Protein AF-A0A061NKJ2-F1 (afdb_monomer_lite)

Radius of gyration: 21.94 Å; chains: 1; bounding box: 50×49×62 Å

pLDDT: mean 87.98, std 14.61, range [38.84, 97.75]

Sequence (193 aa):
MTSTRGDFPVFEAEGYDYYLEPWVEEQTLTSPPSKELRLLSVLAANHKISENEQTIEEGALEEYEQEVDFIWNQQRLHMEQLADQLEQSRFISPFTMTYLHAGPFLERMFQSGKSGFQNWARHVKEKETYRFVFCHGKPSIAHGLIAADGNAWWTNWEASGPNHPAYDLAYFYQDIARNQPFHALDYQAIVYV

Secondary structure (DSSP, 8-state):
-----SS-SEEEETTEEEE-PPP-PPPPP-SSSPHHHHHHHHHHHHHHHT-EEEE--HHHHHHHHHHHHHHHHHHHHHHHHHHHHHHT-SS--HHHHHHHHHHHHHHHHHHHHHHHHHHHHHHHHHHTEEEEEEE-SS--GGGEEE-TTS-EEE--GGG-EEE-THHHHHHHHHHHHHHS------GGGGTT-

Structure (mmCIF, N/CA/C/O backbone):
data_AF-A0A061NKJ2-F1
#
_entry.id   AF-A0A061NKJ2-F1
#
loop_
_atom_site.group_PDB
_atom_site.id
_atom_site.type_symbol
_atom_site.label_atom_id
_atom_site.label_alt_id
_atom_site.label_comp_id
_atom_site.label_asym_id
_atom_site.label_entity_id
_atom_site.label_seq_id
_atom_site.pdbx_PDB_ins_code
_atom_site.Cartn_x
_atom_site.Cartn_y
_atom_site.Cartn_z
_atom_site.occupancy
_atom_site.B_iso_or_equiv
_atom_site.auth_seq_id
_atom_site.auth_comp_id
_atom_site.auth_asym_id
_atom_site.auth_atom_id
_atom_site.pdbx_PDB_model_num
ATOM 1 N N . MET A 1 1 ? -16.066 -13.648 -32.977 1.00 40.44 1 MET A N 1
ATOM 2 C CA . MET A 1 1 ? -14.636 -13.330 -32.792 1.00 40.44 1 MET A CA 1
ATOM 3 C C . MET A 1 1 ? -14.371 -11.956 -33.379 1.00 40.44 1 MET A C 1
ATOM 5 O O . MET A 1 1 ? -14.119 -11.831 -34.570 1.00 40.44 1 MET A O 1
ATOM 9 N N . THR A 1 2 ? -14.522 -10.917 -32.570 1.00 46.38 2 THR A N 1
ATOM 10 C CA . THR A 1 2 ? -14.112 -9.551 -32.906 1.00 46.38 2 THR A CA 1
ATOM 11 C C . THR A 1 2 ? -12.629 -9.440 -32.579 1.00 46.38 2 THR A C 1
ATOM 13 O O . THR A 1 2 ? -12.254 -9.341 -31.419 1.00 46.38 2 THR A O 1
ATOM 16 N N . SER A 1 3 ? -11.772 -9.546 -33.595 1.00 51.22 3 SER A N 1
ATOM 17 C CA . SER A 1 3 ? -10.345 -9.261 -33.443 1.00 51.22 3 SER A CA 1
ATOM 18 C C . SER A 1 3 ? -10.178 -7.791 -33.058 1.00 51.22 3 SER A C 1
ATOM 20 O O . SER A 1 3 ? -10.617 -6.924 -33.820 1.00 51.22 3 SER A O 1
ATOM 22 N N . THR A 1 4 ? -9.539 -7.489 -31.931 1.00 55.25 4 THR A N 1
ATOM 23 C CA . THR A 1 4 ? -9.112 -6.125 -31.596 1.00 55.25 4 THR A CA 1
ATOM 24 C C . THR A 1 4 ? -7.980 -5.725 -32.534 1.00 55.25 4 THR A C 1
ATOM 26 O O . THR A 1 4 ? -6.802 -5.997 -32.322 1.00 55.25 4 THR A O 1
ATOM 29 N N . ARG A 1 5 ? -8.360 -5.118 -33.658 1.00 58.41 5 ARG A N 1
ATOM 30 C CA . ARG A 1 5 ? -7.429 -4.491 -34.587 1.00 58.41 5 ARG A CA 1
ATOM 31 C C . ARG A 1 5 ? -7.163 -3.071 -34.073 1.00 58.41 5 ARG A C 1
ATOM 33 O O . ARG A 1 5 ? -7.915 -2.160 -34.378 1.00 58.41 5 ARG A O 1
ATOM 40 N N . GLY A 1 6 ? -6.108 -2.924 -33.277 1.00 57.06 6 GLY A N 1
ATOM 41 C CA . GLY A 1 6 ? -5.251 -1.732 -33.270 1.00 57.06 6 GLY A CA 1
ATOM 42 C C . GLY A 1 6 ? -5.554 -0.560 -32.334 1.00 57.06 6 GLY A C 1
ATOM 43 O O . GLY A 1 6 ? -4.595 0.126 -32.007 1.00 57.06 6 GLY A O 1
ATOM 44 N N . ASP A 1 7 ? -6.786 -0.337 -31.865 1.00 65.25 7 ASP A N 1
ATOM 45 C CA . ASP A 1 7 ? -7.095 0.966 -31.232 1.00 65.25 7 ASP A CA 1
ATOM 46 C C . ASP A 1 7 ? -7.414 0.917 -29.729 1.00 65.25 7 ASP A C 1
ATOM 48 O O . ASP A 1 7 ? -7.413 1.956 -29.071 1.00 65.25 7 ASP A O 1
ATOM 52 N N . PHE A 1 8 ? -7.647 -0.270 -29.158 1.00 67.44 8 PHE A N 1
ATOM 53 C CA . PHE A 1 8 ? -8.000 -0.416 -27.743 1.00 67.44 8 PHE A CA 1
ATOM 54 C C . PHE A 1 8 ? -7.043 -1.381 -27.032 1.00 67.44 8 PHE A C 1
ATOM 56 O O . PHE A 1 8 ? -6.876 -2.510 -27.501 1.00 67.44 8 PHE A O 1
ATOM 63 N N . PRO A 1 9 ? -6.420 -0.966 -25.910 1.00 79.69 9 PRO A N 1
ATOM 64 C CA . PRO A 1 9 ? -5.492 -1.807 -25.150 1.00 79.69 9 PRO A CA 1
ATOM 65 C C . PRO A 1 9 ? -6.197 -2.916 -24.350 1.00 79.69 9 PRO A C 1
ATOM 67 O O . PRO A 1 9 ? -5.530 -3.799 -23.817 1.00 79.69 9 PRO A O 1
ATOM 70 N N . VAL A 1 10 ? -7.532 -2.879 -24.280 1.00 86.19 10 VAL A N 1
ATOM 71 C CA . VAL A 1 10 ? -8.376 -3.820 -23.539 1.00 86.19 10 VAL A CA 1
ATOM 72 C C . VAL A 1 10 ? -9.398 -4.451 -24.488 1.00 86.19 10 VAL A C 1
ATOM 74 O O . VAL A 1 10 ? -9.930 -3.796 -25.387 1.00 86.19 10 VAL A O 1
ATOM 77 N N . PHE A 1 11 ? -9.651 -5.740 -24.295 1.00 88.31 11 PHE A N 1
ATOM 78 C CA . PHE A 1 11 ? -10.665 -6.541 -24.967 1.00 88.31 11 PHE A CA 1
ATOM 79 C C . PHE A 1 11 ? -11.681 -7.033 -23.936 1.00 88.31 11 PHE A C 1
ATOM 81 O O . PHE A 1 11 ? -11.299 -7.684 -22.971 1.00 88.31 11 PHE A O 1
ATOM 88 N N . GLU A 1 12 ? -12.966 -6.769 -24.160 1.00 89.94 12 GLU A N 1
ATOM 89 C CA . GLU A 1 12 ? -14.046 -7.202 -23.267 1.00 89.94 1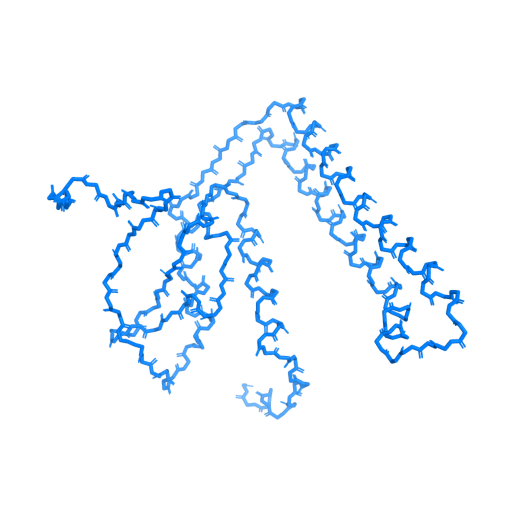2 GLU A CA 1
ATOM 90 C C . GLU A 1 12 ? -14.762 -8.428 -23.850 1.00 89.94 12 GLU A C 1
ATOM 92 O O . GLU A 1 12 ? -15.211 -8.416 -25.004 1.00 89.94 12 GLU A O 1
ATOM 97 N N . ALA A 1 13 ? -14.902 -9.492 -23.061 1.00 90.75 13 ALA A N 1
ATOM 98 C CA . ALA A 1 13 ? -15.690 -10.663 -23.435 1.00 90.75 13 ALA A CA 1
ATOM 99 C C . ALA A 1 13 ? -16.311 -11.339 -22.212 1.00 90.75 13 ALA A C 1
ATOM 101 O O . ALA A 1 13 ? -15.665 -11.510 -21.186 1.00 90.75 13 ALA A O 1
ATOM 102 N N . GLU A 1 14 ? -17.578 -11.747 -22.337 1.00 91.50 14 GLU A N 1
ATOM 103 C CA . GLU A 1 14 ? -18.300 -12.521 -21.311 1.00 91.50 14 GLU A CA 1
ATOM 104 C C . GLU A 1 14 ? -18.320 -11.868 -19.910 1.00 91.50 14 GLU A C 1
ATOM 106 O O . GLU A 1 14 ? -18.441 -12.557 -18.902 1.00 91.50 14 GLU A O 1
ATOM 111 N N . GLY A 1 15 ? -18.249 -10.533 -19.843 1.00 92.06 15 GLY A N 1
ATOM 112 C CA . GLY A 1 15 ? -18.218 -9.782 -18.580 1.00 92.06 15 GLY A CA 1
ATOM 113 C C . GLY A 1 15 ? -16.834 -9.681 -17.933 1.00 92.06 15 GLY A C 1
ATOM 114 O O . GLY A 1 15 ? -16.749 -9.315 -16.763 1.00 92.06 15 GLY A O 1
ATOM 115 N N . TYR A 1 16 ? -15.774 -10.005 -18.675 1.00 91.19 16 TYR A N 1
ATOM 116 C CA . TYR A 1 16 ? -14.384 -9.888 -18.248 1.00 91.19 16 TYR A CA 1
ATOM 117 C C . TYR A 1 16 ? -13.587 -8.980 -19.185 1.00 91.19 16 TYR A C 1
ATOM 119 O O . TYR A 1 16 ? -13.800 -8.988 -20.402 1.00 91.19 16 TYR A O 1
ATOM 127 N N . ASP A 1 17 ? -12.616 -8.284 -18.598 1.00 90.38 17 ASP A N 1
ATOM 128 C CA . ASP A 1 17 ? -11.663 -7.430 -19.298 1.00 90.38 17 ASP A CA 1
ATOM 129 C C . ASP A 1 17 ? -10.330 -8.167 -19.453 1.00 90.38 17 ASP A C 1
ATOM 131 O O . ASP A 1 17 ? -9.781 -8.716 -18.495 1.00 90.38 17 ASP A O 1
ATOM 135 N N . TYR A 1 18 ? -9.797 -8.173 -20.670 1.00 89.69 18 TYR A N 1
ATOM 136 C CA . TYR A 1 18 ? -8.541 -8.819 -21.026 1.00 89.69 18 TYR A CA 1
ATOM 137 C C . TYR A 1 18 ? -7.592 -7.795 -21.635 1.00 89.69 18 TYR A C 1
ATOM 139 O O . TYR A 1 18 ? -7.975 -7.024 -22.512 1.00 89.69 18 TYR A O 1
ATOM 147 N N . TYR A 1 19 ? -6.329 -7.828 -21.238 1.00 89.50 19 TYR A N 1
ATOM 148 C CA . TYR A 1 19 ? -5.265 -7.046 -21.859 1.00 89.50 19 TYR A CA 1
ATOM 149 C C . TYR A 1 19 ? -4.033 -7.936 -22.044 1.00 89.50 19 TYR A C 1
ATOM 151 O O . TYR A 1 19 ? -3.941 -9.025 -21.471 1.00 89.50 19 TYR A O 1
ATOM 159 N N . LEU A 1 20 ? -3.114 -7.510 -22.907 1.00 88.31 20 LEU A N 1
ATOM 160 C CA . LEU A 1 20 ? -1.880 -8.237 -23.185 1.00 88.31 20 LEU A CA 1
ATOM 161 C C . LEU A 1 20 ? -0.686 -7.360 -22.837 1.00 88.31 20 LEU A C 1
ATOM 163 O O . LEU A 1 20 ? -0.557 -6.248 -23.345 1.00 88.31 20 LEU A O 1
ATOM 167 N N . GLU A 1 21 ? 0.210 -7.906 -22.025 1.00 87.12 21 GLU A N 1
ATOM 168 C CA . GLU A 1 21 ? 1.532 -7.341 -21.780 1.00 87.12 21 GLU A CA 1
ATOM 169 C C . GLU A 1 21 ? 2.589 -8.128 -22.565 1.00 87.12 21 GLU A C 1
ATOM 171 O O . GLU A 1 21 ? 2.415 -9.326 -22.827 1.00 87.12 21 GLU A O 1
ATOM 176 N N . PRO A 1 22 ? 3.691 -7.479 -22.979 1.00 87.06 22 PRO A N 1
ATOM 177 C CA . PRO A 1 22 ? 4.814 -8.199 -23.553 1.00 87.06 22 PRO A CA 1
ATOM 178 C C . PRO A 1 22 ? 5.386 -9.173 -22.521 1.00 87.06 22 PRO A C 1
ATOM 180 O O . PRO A 1 22 ? 5.563 -8.835 -21.353 1.00 87.06 22 PRO A O 1
ATOM 183 N N . TRP A 1 23 ? 5.719 -10.381 -22.968 1.00 88.69 23 TRP A N 1
ATOM 184 C CA . TRP A 1 23 ? 6.426 -11.332 -22.120 1.00 88.69 23 TRP A CA 1
ATOM 185 C C . TRP A 1 23 ? 7.826 -10.807 -21.800 1.00 88.69 23 TRP A C 1
ATOM 187 O O . TRP A 1 23 ? 8.590 -10.487 -22.715 1.00 88.69 23 TRP A O 1
ATOM 197 N N . VAL A 1 24 ? 8.172 -10.753 -20.514 1.00 88.62 24 VAL A N 1
ATOM 198 C CA . VAL A 1 24 ? 9.497 -10.334 -20.057 1.00 88.62 24 VAL A CA 1
ATOM 199 C C . VAL A 1 24 ? 10.193 -11.502 -19.373 1.00 88.62 24 VAL A C 1
ATOM 201 O O . VAL A 1 24 ? 9.680 -12.074 -18.414 1.00 88.62 24 VAL A O 1
ATOM 204 N N . GLU A 1 25 ? 11.375 -11.863 -19.871 1.00 89.25 25 GLU A N 1
ATOM 205 C CA . GLU A 1 25 ? 12.203 -12.900 -19.258 1.00 89.25 25 GLU A CA 1
ATOM 206 C C . GLU A 1 25 ? 12.861 -12.370 -17.980 1.00 89.25 25 GLU A C 1
ATOM 208 O O . GLU A 1 25 ? 13.603 -11.383 -18.015 1.00 89.25 25 GLU A O 1
ATOM 213 N N . GLU A 1 26 ? 12.591 -13.033 -16.853 1.00 90.19 26 GLU A N 1
ATOM 214 C CA . GLU A 1 26 ? 13.192 -12.685 -15.569 1.00 90.19 26 GLU A CA 1
ATOM 215 C C . GLU A 1 26 ? 14.645 -13.169 -15.494 1.00 90.19 26 GLU A C 1
ATOM 217 O O . GLU A 1 26 ? 14.947 -14.342 -15.726 1.00 90.19 26 GLU A O 1
ATOM 222 N N . GLN A 1 27 ? 15.548 -12.268 -15.111 1.00 88.62 27 GLN A N 1
ATOM 223 C CA . GLN A 1 27 ? 16.935 -12.599 -14.813 1.00 88.62 27 GLN A CA 1
ATOM 224 C C . GLN A 1 27 ? 17.208 -12.628 -13.313 1.00 88.62 27 GLN A C 1
ATOM 226 O O . GLN A 1 27 ? 16.775 -11.769 -12.543 1.00 88.62 27 GLN A O 1
ATOM 231 N N . THR A 1 28 ? 18.013 -13.606 -12.896 1.00 85.94 28 THR A N 1
ATOM 232 C CA . THR A 1 28 ? 18.533 -13.657 -11.531 1.00 85.94 28 THR A CA 1
ATOM 233 C C . THR A 1 28 ? 19.566 -12.555 -11.324 1.00 85.94 28 THR A C 1
ATOM 235 O O . THR A 1 28 ? 20.547 -12.454 -12.061 1.00 85.94 28 THR A O 1
ATOM 238 N N . LEU A 1 29 ? 19.375 -11.751 -10.281 1.00 85.62 29 LEU A N 1
ATOM 239 C CA . LEU A 1 29 ? 20.350 -10.739 -9.893 1.00 85.62 29 LEU A CA 1
ATOM 240 C C . LEU A 1 29 ? 21.630 -11.392 -9.367 1.00 85.62 29 LEU A C 1
ATOM 242 O O . LEU A 1 29 ? 21.593 -12.222 -8.462 1.00 85.62 29 LEU A O 1
ATOM 246 N N . THR A 1 30 ? 22.770 -10.964 -9.903 1.00 83.25 30 THR A N 1
ATOM 247 C CA . THR A 1 30 ? 24.105 -11.421 -9.482 1.00 83.25 30 THR A CA 1
ATOM 248 C C . THR A 1 30 ? 24.853 -10.387 -8.638 1.00 83.25 30 THR A C 1
ATOM 250 O O . THR A 1 30 ? 25.895 -10.701 -8.066 1.00 83.25 30 THR A O 1
ATOM 253 N N . SER A 1 31 ? 24.337 -9.159 -8.537 1.00 82.12 31 SER A N 1
ATOM 254 C CA . SER A 1 31 ? 24.959 -8.058 -7.800 1.00 82.12 31 SER A CA 1
ATOM 255 C C . SER A 1 31 ? 23.917 -7.109 -7.186 1.00 82.12 31 SER A C 1
ATOM 257 O O . SER A 1 31 ? 22.796 -6.998 -7.698 1.00 82.12 31 SER A O 1
ATOM 259 N N . PRO A 1 32 ? 24.259 -6.415 -6.081 1.00 83.38 32 PRO A N 1
ATOM 260 C CA . PRO A 1 32 ? 23.382 -5.418 -5.472 1.00 83.38 32 PRO A CA 1
ATOM 261 C C . PRO A 1 32 ? 23.111 -4.224 -6.416 1.00 83.38 32 PRO A C 1
ATOM 263 O O . PRO A 1 32 ? 23.879 -3.987 -7.350 1.00 83.38 32 PRO A O 1
ATOM 266 N N . PRO A 1 33 ? 22.050 -3.429 -6.174 1.00 86.50 33 PRO A N 1
ATOM 267 C CA . PRO A 1 33 ? 21.057 -3.587 -5.108 1.00 86.50 33 PRO A CA 1
ATOM 268 C C . PRO A 1 33 ? 20.078 -4.742 -5.370 1.00 86.50 33 PRO A C 1
ATOM 270 O O . PRO A 1 33 ? 19.968 -5.229 -6.498 1.00 86.50 33 PRO A O 1
ATOM 273 N N . SER A 1 34 ? 19.387 -5.175 -4.311 1.00 89.94 34 SER A N 1
ATOM 274 C CA . SER A 1 34 ? 18.411 -6.271 -4.355 1.00 89.94 34 SER A CA 1
ATOM 275 C C . SER A 1 34 ? 17.215 -5.958 -5.266 1.00 89.94 34 SER A C 1
ATOM 277 O O . SER A 1 34 ? 16.988 -4.803 -5.645 1.00 89.94 34 SER A O 1
ATOM 279 N N . LYS A 1 35 ? 16.428 -6.987 -5.609 1.00 90.31 35 LYS A N 1
ATOM 280 C CA . LYS A 1 35 ? 15.235 -6.857 -6.463 1.00 90.31 35 LYS A CA 1
ATOM 281 C C . LYS A 1 35 ? 14.256 -5.839 -5.881 1.00 90.31 35 LYS A C 1
ATOM 283 O O . LYS A 1 35 ? 13.774 -4.972 -6.601 1.00 90.31 35 LYS A O 1
ATOM 288 N N . GLU A 1 36 ? 14.041 -5.885 -4.571 1.00 91.62 36 GLU A N 1
ATOM 289 C CA . GLU A 1 36 ? 13.124 -5.012 -3.837 1.00 91.62 36 GLU A CA 1
ATOM 290 C C . GLU A 1 36 ? 13.526 -3.542 -3.962 1.00 91.62 36 GLU A C 1
ATOM 292 O O . GLU A 1 36 ? 12.692 -2.688 -4.251 1.00 91.62 36 GLU A O 1
ATOM 297 N N . LEU A 1 37 ? 14.817 -3.241 -3.799 1.00 91.94 37 LEU A N 1
ATOM 298 C CA . LEU A 1 37 ? 15.324 -1.875 -3.920 1.00 91.94 37 LEU A CA 1
ATOM 299 C C . LEU A 1 37 ? 15.223 -1.352 -5.357 1.00 91.94 37 LEU A C 1
ATOM 301 O O . LEU A 1 37 ? 14.896 -0.180 -5.565 1.00 91.94 37 LEU A O 1
ATOM 305 N N . ARG A 1 38 ? 15.463 -2.205 -6.361 1.00 93.56 38 ARG A N 1
ATOM 306 C CA . ARG A 1 38 ? 15.303 -1.820 -7.773 1.00 93.56 38 ARG A CA 1
ATOM 307 C C . ARG A 1 38 ? 13.839 -1.530 -8.098 1.00 93.56 38 ARG A C 1
ATOM 309 O O . ARG A 1 38 ? 13.544 -0.502 -8.696 1.00 93.56 38 ARG A O 1
ATOM 316 N N . LEU A 1 39 ? 12.927 -2.379 -7.633 1.00 94.88 39 LEU A N 1
ATOM 317 C CA . LEU A 1 39 ? 11.484 -2.207 -7.791 1.00 94.88 39 LEU A CA 1
ATOM 318 C C . LEU A 1 39 ? 10.960 -0.936 -7.105 1.00 94.88 39 LEU A C 1
ATOM 320 O O . LEU A 1 39 ? 10.223 -0.163 -7.723 1.00 94.88 39 LEU A O 1
ATOM 324 N N . LEU A 1 40 ? 11.403 -0.657 -5.875 1.00 95.12 40 LEU A N 1
ATOM 325 C CA . LEU A 1 40 ? 11.114 0.606 -5.184 1.00 95.12 40 LEU A CA 1
ATOM 326 C C . LEU A 1 40 ? 11.624 1.821 -5.958 1.00 95.12 40 LEU A C 1
ATOM 328 O O . LEU A 1 40 ? 10.951 2.848 -5.990 1.00 95.12 40 LEU A O 1
ATOM 332 N N . SER A 1 41 ? 12.785 1.709 -6.609 1.00 94.75 41 SER A N 1
ATOM 333 C CA . SER A 1 41 ? 13.326 2.801 -7.426 1.00 94.75 41 SER A CA 1
ATOM 334 C C . SER A 1 41 ? 12.411 3.122 -8.613 1.00 94.75 41 SER A C 1
ATOM 336 O O . SER A 1 41 ? 12.225 4.292 -8.943 1.00 94.75 41 SER A O 1
ATOM 338 N N . VAL A 1 42 ? 11.785 2.103 -9.215 1.00 95.50 42 VAL A N 1
ATOM 339 C CA . VAL A 1 42 ? 10.807 2.290 -10.299 1.00 95.50 42 VAL A CA 1
ATOM 340 C C . VAL A 1 42 ? 9.514 2.915 -9.777 1.00 95.50 42 VAL A C 1
ATOM 342 O O . VAL A 1 42 ? 9.019 3.854 -10.397 1.00 95.50 42 VAL A O 1
ATOM 345 N N . LEU A 1 43 ? 8.995 2.475 -8.620 1.00 96.12 43 LEU A N 1
ATOM 346 C CA . LEU A 1 43 ? 7.826 3.122 -8.002 1.00 96.12 43 LEU A CA 1
ATOM 347 C C . LEU A 1 43 ? 8.112 4.592 -7.692 1.00 96.12 43 LEU A C 1
ATOM 349 O O . LEU A 1 43 ? 7.307 5.453 -8.027 1.00 96.12 43 LEU A O 1
ATOM 353 N N . ALA A 1 44 ? 9.281 4.894 -7.126 1.00 96.25 44 ALA A N 1
ATOM 354 C CA . ALA A 1 44 ? 9.688 6.261 -6.828 1.00 96.25 44 ALA A CA 1
ATOM 355 C C . ALA A 1 44 ? 9.783 7.125 -8.096 1.00 96.25 44 ALA A C 1
ATOM 357 O O . ALA A 1 44 ? 9.341 8.275 -8.090 1.00 96.25 44 ALA A O 1
ATOM 358 N N . ALA A 1 45 ? 10.317 6.577 -9.193 1.00 96.38 45 ALA A N 1
ATOM 359 C CA . ALA A 1 45 ? 10.343 7.261 -10.482 1.00 96.38 45 ALA A CA 1
ATOM 360 C C . ALA A 1 45 ? 8.921 7.523 -11.008 1.00 96.38 45 ALA A C 1
ATOM 362 O O . ALA A 1 45 ? 8.615 8.651 -11.395 1.00 96.38 45 ALA A O 1
ATOM 363 N N . ASN A 1 46 ? 8.034 6.525 -10.946 1.00 95.38 46 ASN A N 1
ATOM 364 C CA . ASN A 1 46 ? 6.635 6.672 -11.350 1.00 95.38 46 ASN A CA 1
ATOM 365 C C . ASN A 1 46 ? 5.906 7.733 -10.511 1.00 95.38 46 ASN A C 1
ATOM 367 O O . ASN A 1 46 ? 5.245 8.622 -11.051 1.00 95.38 46 ASN A O 1
ATOM 371 N N . HIS A 1 47 ? 6.092 7.701 -9.191 1.00 97.31 47 HIS A N 1
ATOM 372 C CA . HIS A 1 47 ? 5.549 8.695 -8.267 1.00 97.31 47 HIS A CA 1
ATOM 373 C C . HIS A 1 47 ? 6.069 10.095 -8.561 1.00 97.31 47 HIS A C 1
ATOM 375 O O . HIS A 1 47 ? 5.329 11.060 -8.410 1.00 97.31 47 HIS A O 1
ATOM 381 N N . LYS A 1 48 ? 7.336 10.224 -8.969 1.00 97.00 48 LYS A N 1
ATOM 382 C CA . LYS A 1 48 ? 7.927 11.523 -9.292 1.00 97.00 48 LYS A CA 1
ATOM 383 C C . LYS A 1 48 ? 7.377 12.101 -10.593 1.00 97.00 48 LYS A C 1
ATOM 385 O O . LYS A 1 48 ? 7.157 13.304 -10.666 1.00 97.00 48 LYS A O 1
ATOM 390 N N . ILE A 1 49 ? 7.171 11.260 -11.606 1.00 97.25 49 ILE A N 1
ATOM 391 C CA . ILE A 1 49 ? 6.651 11.674 -12.918 1.00 97.25 49 ILE A CA 1
ATOM 392 C C . ILE A 1 49 ? 5.169 12.061 -12.830 1.00 97.25 49 ILE A C 1
ATOM 394 O O . ILE A 1 49 ? 4.736 12.985 -13.511 1.00 97.25 49 ILE A O 1
ATOM 398 N N . SER A 1 50 ? 4.405 11.369 -11.985 1.00 97.00 50 SER A N 1
ATOM 399 C CA . SER A 1 50 ? 2.963 11.583 -11.800 1.00 97.00 50 SER A CA 1
ATOM 400 C C . SER A 1 50 ? 2.608 12.512 -10.634 1.00 97.00 50 SER A C 1
ATOM 402 O O . SER A 1 50 ? 1.434 12.640 -10.291 1.00 97.00 50 SER A O 1
ATOM 404 N N . GLU A 1 51 ? 3.608 13.134 -10.005 1.00 97.00 51 GLU A N 1
ATOM 405 C CA . GLU A 1 51 ? 3.419 14.022 -8.860 1.00 97.00 51 GLU A CA 1
ATOM 406 C C . GLU A 1 51 ? 2.567 15.232 -9.243 1.00 97.00 51 GLU A C 1
ATOM 408 O O . GLU A 1 51 ? 2.895 15.970 -10.173 1.00 97.00 51 GLU A O 1
ATOM 413 N N . ASN A 1 52 ? 1.485 15.444 -8.496 1.00 95.94 52 ASN A N 1
ATOM 414 C CA . ASN A 1 52 ? 0.626 16.605 -8.653 1.00 95.94 52 ASN A CA 1
ATOM 415 C C . ASN A 1 52 ? 0.038 17.031 -7.298 1.00 95.94 52 ASN A C 1
ATOM 417 O O . ASN A 1 52 ? 0.065 16.281 -6.316 1.00 95.94 52 ASN A O 1
ATOM 421 N N . GLU A 1 53 ? -0.479 18.251 -7.244 1.00 95.56 53 GLU A N 1
ATOM 422 C CA . GLU A 1 53 ? -1.134 18.823 -6.074 1.00 95.56 53 GLU A CA 1
ATOM 423 C C . GLU A 1 53 ? -2.565 19.217 -6.429 1.00 95.56 53 GLU A C 1
ATOM 425 O O . GLU A 1 53 ? -2.850 19.686 -7.532 1.00 95.56 53 GLU A O 1
ATOM 430 N N . GLN A 1 54 ? -3.476 19.015 -5.485 1.00 93.50 54 GLN A N 1
ATOM 431 C CA . GLN A 1 54 ? -4.872 19.398 -5.631 1.00 93.50 54 GLN A CA 1
ATOM 432 C C . GLN A 1 54 ? -5.303 20.244 -4.437 1.00 93.50 54 GLN A C 1
ATOM 434 O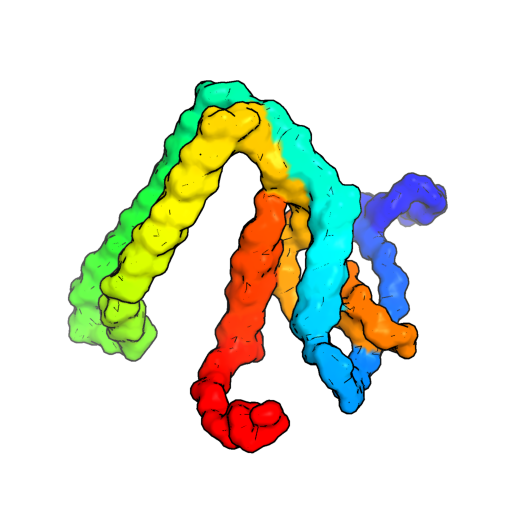 O . GLN A 1 54 ? -4.983 19.928 -3.290 1.00 93.50 54 GLN A O 1
ATOM 439 N N . THR A 1 55 ? -6.040 21.318 -4.720 1.00 95.25 55 THR A N 1
ATOM 440 C CA . THR A 1 55 ? -6.718 22.126 -3.705 1.00 95.25 55 THR A CA 1
ATOM 441 C C . THR A 1 55 ? -7.863 21.336 -3.094 1.00 95.25 55 THR A C 1
ATOM 443 O O . THR A 1 55 ? -8.617 20.675 -3.815 1.00 95.25 55 THR A O 1
ATOM 446 N N . ILE A 1 56 ? -8.012 21.424 -1.780 1.00 92.88 56 ILE A N 1
ATOM 447 C CA . ILE A 1 56 ? -9.093 20.761 -1.056 1.00 92.88 56 ILE A CA 1
ATOM 448 C C . ILE A 1 56 ? -9.872 21.787 -0.245 1.00 92.88 56 ILE A C 1
ATOM 450 O O . ILE A 1 56 ? -9.300 22.579 0.496 1.00 92.88 56 ILE A O 1
ATOM 454 N N . GLU A 1 57 ? -11.190 21.761 -0.407 1.00 93.38 57 GLU A N 1
ATOM 455 C CA . GLU A 1 57 ? -12.103 22.552 0.412 1.00 93.38 57 GLU A CA 1
ATOM 456 C C . GLU A 1 57 ? -12.105 22.003 1.845 1.00 93.38 57 GLU A C 1
ATOM 458 O O . GLU A 1 57 ? -12.117 20.785 2.041 1.00 93.38 57 GLU A O 1
ATOM 463 N N . GLU A 1 58 ? -12.146 22.880 2.850 1.00 88.19 58 GLU A N 1
ATOM 464 C CA . GLU A 1 58 ? -12.088 22.478 4.265 1.00 88.19 58 GLU A CA 1
ATOM 465 C C . GLU A 1 58 ? -13.170 21.443 4.618 1.00 88.19 58 GLU A C 1
ATOM 467 O O . GLU A 1 58 ? -12.867 20.425 5.237 1.00 88.19 58 GLU A O 1
ATOM 472 N N . GLY A 1 59 ? -14.401 21.635 4.131 1.00 92.50 59 GLY A N 1
ATOM 473 C CA . GLY A 1 59 ? -15.497 20.687 4.357 1.00 92.50 59 GLY A CA 1
ATOM 474 C C . GLY A 1 59 ? -15.248 19.299 3.754 1.00 92.50 59 GLY A C 1
ATOM 475 O O . GLY A 1 59 ? -15.603 18.298 4.367 1.00 92.50 59 GLY A O 1
ATOM 476 N N . ALA A 1 60 ? -14.576 19.215 2.600 1.00 93.06 60 ALA A N 1
ATOM 477 C CA . ALA A 1 60 ? -14.243 17.932 1.978 1.00 93.06 60 ALA A CA 1
ATOM 478 C C . ALA A 1 60 ? -13.155 17.179 2.763 1.00 93.06 60 ALA A C 1
ATOM 480 O O . ALA A 1 60 ? -13.187 15.952 2.849 1.00 93.06 60 ALA A O 1
ATOM 481 N N . LEU A 1 61 ? -12.201 17.906 3.360 1.00 93.81 61 LEU A N 1
ATOM 482 C CA . LEU A 1 61 ? -11.210 17.310 4.256 1.00 93.81 61 LEU A CA 1
ATOM 483 C C . LEU A 1 61 ? -11.872 16.778 5.533 1.00 93.81 61 LEU A C 1
ATOM 485 O O . LEU A 1 61 ? -11.578 15.658 5.939 1.00 93.81 61 LEU A O 1
ATOM 489 N N . GLU A 1 62 ? -12.783 17.547 6.133 1.00 95.12 62 GLU A N 1
ATOM 490 C CA . GLU A 1 62 ? -13.508 17.133 7.341 1.00 95.12 62 GLU A CA 1
ATOM 491 C C . GLU A 1 62 ? -14.386 15.897 7.099 1.00 95.12 62 GLU A C 1
ATOM 493 O O . GLU A 1 62 ? -14.395 14.980 7.923 1.00 95.12 62 GLU A O 1
ATOM 498 N N . GLU A 1 63 ? -15.088 15.834 5.964 1.00 96.12 63 GLU A N 1
ATOM 499 C CA . GLU A 1 63 ? -15.851 14.649 5.553 1.00 96.12 63 GLU A CA 1
ATOM 500 C C . GLU A 1 63 ? -14.940 13.421 5.407 1.00 96.12 63 GLU A C 1
ATOM 502 O O . GLU A 1 63 ? -15.250 12.352 5.939 1.00 96.12 63 GLU A O 1
ATOM 507 N N . TYR A 1 64 ? -13.780 13.581 4.761 1.00 93.50 64 TYR A N 1
ATOM 508 C CA . TYR A 1 64 ? -12.806 12.501 4.604 1.00 93.50 64 TYR A CA 1
ATOM 509 C C . TYR A 1 64 ? -12.219 12.034 5.946 1.00 93.50 64 TYR A C 1
ATOM 511 O O . TYR A 1 64 ? -12.086 10.832 6.184 1.00 93.50 64 TYR A O 1
ATOM 519 N N . GLU A 1 65 ? -11.900 12.955 6.860 1.00 95.38 65 GLU A N 1
ATOM 520 C CA . GLU A 1 65 ? -11.444 12.607 8.210 1.00 95.38 65 GLU A CA 1
AT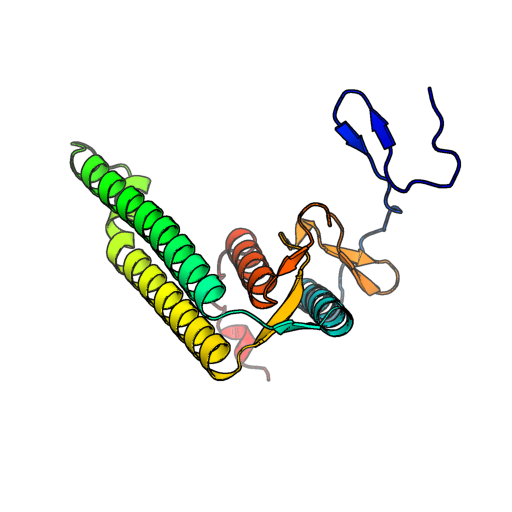OM 521 C C . GLU A 1 65 ? -12.497 11.798 8.978 1.00 95.38 65 GLU A C 1
ATOM 523 O O . GLU A 1 65 ? -12.155 10.807 9.631 1.00 95.38 65 GLU A O 1
ATOM 528 N N . GLN A 1 66 ? -13.772 12.185 8.879 1.00 96.62 66 GLN A N 1
ATOM 529 C CA . GLN A 1 66 ? -14.879 11.470 9.517 1.00 96.62 66 GLN A CA 1
ATOM 530 C C . GLN A 1 66 ? -15.079 10.073 8.924 1.00 96.62 66 GLN A C 1
ATOM 532 O O . GLN A 1 66 ? -15.292 9.119 9.676 1.00 96.62 66 GLN A O 1
ATOM 537 N N . GLU A 1 67 ? -14.981 9.930 7.600 1.00 96.75 67 GLU A N 1
ATOM 538 C CA . GLU A 1 67 ? -15.080 8.635 6.922 1.00 96.75 67 GLU A CA 1
ATOM 539 C C . GLU A 1 67 ? -13.957 7.687 7.366 1.00 96.75 67 GLU A C 1
ATOM 541 O O . GLU A 1 67 ? -14.223 6.553 7.780 1.00 96.75 67 GLU A O 1
ATOM 546 N N . VAL A 1 68 ? -12.705 8.157 7.345 1.00 94.44 68 VAL A N 1
ATOM 547 C CA . VAL A 1 68 ? -11.544 7.358 7.764 1.00 94.44 68 VAL A CA 1
ATOM 548 C C . VAL A 1 68 ? -11.658 6.962 9.235 1.00 94.44 68 VAL A C 1
ATOM 550 O O . VAL A 1 68 ? -11.468 5.788 9.564 1.00 94.44 68 VAL A O 1
ATOM 553 N N . ASP A 1 69 ? -12.014 7.898 10.123 1.00 95.69 69 ASP A N 1
ATOM 554 C CA . ASP A 1 69 ? -12.173 7.603 11.550 1.00 95.69 69 ASP A CA 1
ATOM 555 C C . ASP A 1 69 ? -13.307 6.598 11.792 1.00 95.69 69 ASP A C 1
ATOM 557 O O . ASP A 1 69 ? -13.149 5.663 12.580 1.00 95.69 69 ASP A O 1
ATOM 561 N N . PHE A 1 70 ? -14.426 6.719 11.073 1.00 96.94 70 PHE A N 1
ATOM 562 C CA . PHE A 1 70 ? -15.525 5.759 11.152 1.00 96.94 70 PHE A CA 1
ATOM 563 C C . PHE A 1 70 ? -15.085 4.348 10.741 1.00 96.94 70 PHE A C 1
ATOM 565 O O . PHE A 1 70 ? -15.290 3.399 11.505 1.00 96.94 70 PHE A O 1
ATOM 572 N N . ILE A 1 71 ? -14.441 4.198 9.576 1.00 96.38 71 ILE A N 1
ATOM 573 C CA . ILE A 1 71 ? -13.982 2.897 9.063 1.00 96.38 71 ILE A CA 1
ATOM 574 C C . ILE A 1 71 ? -12.973 2.264 10.025 1.00 96.38 71 ILE A C 1
ATOM 576 O O . ILE A 1 71 ? -13.074 1.080 10.353 1.00 96.38 71 ILE A O 1
ATOM 580 N N . TRP A 1 72 ? -12.003 3.040 10.503 1.00 96.00 72 TRP A N 1
ATOM 581 C CA . TRP A 1 72 ? -10.947 2.537 11.378 1.00 96.00 72 TRP A CA 1
ATOM 582 C C . TRP A 1 72 ? -11.485 2.152 12.758 1.00 96.00 72 TRP A C 1
ATOM 584 O O . TRP A 1 72 ? -11.145 1.085 13.272 1.00 96.00 72 TRP A O 1
ATOM 594 N N . ASN A 1 73 ? -12.385 2.950 13.339 1.00 96.12 73 ASN A N 1
ATOM 595 C CA . ASN A 1 73 ? -13.027 2.601 14.607 1.00 96.12 73 ASN A CA 1
ATOM 596 C C . ASN A 1 73 ? -13.942 1.372 14.471 1.00 96.12 73 ASN A C 1
ATOM 598 O O . ASN A 1 73 ? -13.983 0.556 15.390 1.00 96.12 73 ASN A O 1
ATOM 602 N N . GLN A 1 74 ? -14.632 1.197 13.337 1.00 96.94 74 GLN A N 1
ATOM 603 C CA . GLN A 1 74 ? -15.391 -0.025 13.038 1.00 96.94 74 GLN A CA 1
ATOM 604 C C . GLN A 1 74 ? -14.479 -1.258 12.996 1.00 96.94 74 GLN A C 1
ATOM 606 O O . GLN A 1 74 ? -14.790 -2.273 13.619 1.00 96.94 74 GLN A O 1
ATOM 611 N N . GLN A 1 75 ? -13.330 -1.169 12.318 1.00 94.75 75 GLN A N 1
ATOM 612 C CA . GLN A 1 75 ? -12.348 -2.259 12.271 1.00 94.75 75 GLN A CA 1
ATOM 613 C C . GLN A 1 75 ? -11.793 -2.588 13.661 1.00 94.75 75 GLN A C 1
ATOM 615 O O . GLN A 1 75 ? -11.723 -3.761 14.029 1.00 94.75 75 GLN A O 1
ATOM 620 N N . ARG A 1 76 ? -11.460 -1.568 14.463 1.00 95.50 76 ARG A N 1
ATOM 621 C CA . ARG A 1 76 ? -10.998 -1.764 15.843 1.00 95.50 76 ARG A CA 1
ATOM 622 C C . ARG A 1 76 ? -12.066 -2.431 16.710 1.00 95.50 76 ARG A C 1
ATOM 624 O O . ARG A 1 76 ? -11.773 -3.420 17.374 1.00 95.50 76 ARG A O 1
ATOM 631 N N . LEU A 1 77 ? -13.306 -1.943 16.655 1.00 96.12 77 LEU A N 1
ATOM 632 C CA . LEU A 1 77 ? -14.427 -2.520 17.399 1.00 96.12 77 LEU A CA 1
ATOM 633 C C . LEU A 1 77 ? -14.660 -3.986 17.015 1.00 96.12 77 LEU A C 1
ATOM 635 O O . LEU A 1 77 ? -14.907 -4.820 17.881 1.00 96.12 77 LEU A O 1
ATOM 639 N N . HIS A 1 78 ? -14.549 -4.320 15.728 1.00 95.94 78 HIS A N 1
ATOM 640 C CA . HIS A 1 78 ? -14.658 -5.702 15.273 1.00 95.94 78 HIS A CA 1
ATOM 641 C C . HIS A 1 78 ? -13.568 -6.597 15.887 1.00 95.94 78 HIS A C 1
ATOM 643 O O . HIS A 1 78 ? -13.855 -7.718 16.307 1.00 95.94 78 HIS A O 1
ATOM 649 N N . MET A 1 79 ? -12.332 -6.099 15.989 1.00 94.31 79 MET A N 1
ATOM 650 C CA . MET A 1 79 ? -11.231 -6.825 16.628 1.00 94.31 79 MET A CA 1
ATOM 651 C C . MET A 1 79 ? -11.455 -7.031 18.132 1.00 94.31 79 MET A C 1
ATOM 653 O O . MET A 1 79 ? -11.180 -8.122 18.639 1.00 94.31 79 MET A O 1
ATOM 657 N N . GLU A 1 80 ? -11.976 -6.022 18.833 1.00 94.31 80 GLU A N 1
ATOM 658 C CA . GLU A 1 80 ? -12.344 -6.108 20.255 1.00 94.31 80 GLU A CA 1
ATOM 659 C C . GLU A 1 80 ? -13.454 -7.147 20.473 1.00 94.31 80 GLU A C 1
ATOM 661 O O . GLU A 1 80 ? -13.295 -8.072 21.264 1.00 94.31 80 GLU A O 1
ATOM 666 N N . GLN A 1 81 ? -14.529 -7.081 19.682 1.00 95.75 81 GLN A N 1
ATOM 667 C CA . GLN A 1 81 ? -15.626 -8.054 19.741 1.00 95.75 81 GLN A CA 1
ATOM 668 C C . GLN A 1 81 ? -15.156 -9.483 19.448 1.00 95.75 81 GLN A C 1
ATOM 670 O O . GLN A 1 81 ? -15.633 -10.437 20.066 1.00 95.75 81 GLN A O 1
ATOM 675 N N . LEU A 1 82 ? -14.226 -9.650 18.504 1.00 94.56 82 LEU A N 1
ATOM 676 C CA . LEU A 1 82 ? -13.627 -10.947 18.217 1.00 94.56 82 LEU A CA 1
ATOM 677 C C . LEU A 1 82 ? -12.794 -11.451 19.405 1.00 94.56 82 LEU A C 1
ATOM 679 O O . LEU A 1 82 ? -12.856 -12.639 19.716 1.00 94.56 82 LEU A O 1
ATOM 683 N N . ALA A 1 83 ? -12.044 -10.578 20.084 1.00 94.50 83 ALA A N 1
ATOM 684 C CA . ALA A 1 83 ? -11.301 -10.947 21.289 1.00 94.50 83 ALA A CA 1
ATOM 685 C C . ALA A 1 83 ? -12.249 -11.423 22.401 1.00 94.50 83 ALA A C 1
ATOM 687 O O . ALA A 1 83 ? -12.068 -12.534 22.901 1.00 94.50 83 ALA A O 1
ATOM 688 N N . ASP A 1 84 ? -13.319 -10.672 22.680 1.00 94.62 84 ASP A N 1
ATOM 689 C CA . ASP A 1 84 ? -14.334 -11.032 23.682 1.00 94.62 84 ASP A CA 1
ATOM 690 C C . ASP A 1 84 ? -14.963 -12.408 23.406 1.00 94.62 84 ASP A C 1
ATOM 692 O O . ASP A 1 84 ? -15.187 -13.206 24.318 1.00 94.62 84 ASP A O 1
ATOM 696 N N . GLN A 1 85 ? -15.249 -12.714 22.135 1.00 94.62 85 GLN A N 1
ATOM 697 C CA . GLN A 1 85 ? -15.789 -14.017 21.730 1.00 94.62 85 GLN A CA 1
ATOM 698 C C . GLN A 1 85 ? -14.774 -15.148 21.927 1.00 94.62 85 GLN A C 1
ATOM 700 O O . GLN A 1 85 ? -15.129 -16.246 22.360 1.00 94.62 85 GLN A O 1
ATOM 705 N N . LEU A 1 86 ? -13.508 -14.894 21.602 1.00 94.38 86 LEU A N 1
ATOM 706 C CA . LEU A 1 86 ? -12.432 -15.874 21.699 1.00 94.38 86 LEU A CA 1
ATOM 707 C C . LEU A 1 86 ? -12.058 -16.199 23.154 1.00 94.38 86 LEU A C 1
ATOM 709 O O . LEU A 1 86 ? -11.735 -17.353 23.451 1.00 94.38 86 LEU A O 1
ATOM 713 N N . GLU A 1 87 ? -12.154 -15.227 24.064 1.00 93.25 87 GLU A N 1
ATOM 714 C CA . GLU A 1 87 ? -11.905 -15.405 25.503 1.00 93.25 87 GLU A CA 1
ATOM 715 C C . GLU A 1 87 ? -12.924 -16.327 26.187 1.00 93.25 87 GLU A C 1
ATOM 717 O O . GLU A 1 87 ? -12.601 -16.997 27.168 1.00 93.25 87 GLU A O 1
ATOM 722 N N . GLN A 1 88 ? -14.142 -16.426 25.649 1.00 93.25 88 GLN A N 1
ATOM 723 C CA . GLN A 1 88 ? -15.193 -17.296 26.190 1.00 93.25 88 GLN A CA 1
ATOM 724 C C . GLN A 1 88 ? -14.948 -18.787 25.912 1.00 93.25 88 GLN A C 1
ATOM 726 O O . GLN A 1 88 ? -15.644 -19.648 26.462 1.00 93.25 88 GLN A O 1
ATOM 731 N N . SER A 1 89 ? -13.975 -19.128 25.059 1.00 90.38 89 SER A N 1
ATOM 732 C CA . SER A 1 89 ? -13.690 -20.522 24.731 1.00 90.38 89 SER A CA 1
ATOM 733 C C . SER A 1 89 ? -13.079 -21.267 25.917 1.00 90.38 89 SER A C 1
ATOM 735 O O . SER A 1 89 ? -12.018 -20.917 26.431 1.00 90.38 89 SER A O 1
ATOM 737 N N . ARG A 1 90 ? -13.691 -22.399 26.285 1.00 89.44 90 ARG A N 1
ATOM 738 C CA . ARG A 1 90 ? -13.149 -23.321 27.298 1.00 89.44 90 ARG A CA 1
ATOM 739 C C . ARG A 1 90 ? -11.772 -23.881 26.917 1.00 89.44 90 ARG A C 1
ATOM 741 O O . ARG A 1 90 ? -10.996 -24.231 27.803 1.00 89.44 90 ARG A O 1
ATOM 748 N N . PHE A 1 91 ? -11.488 -23.998 25.619 1.00 92.31 91 PHE A N 1
ATOM 749 C CA . PHE A 1 91 ? -10.211 -24.482 25.097 1.00 92.31 91 PHE A CA 1
ATOM 750 C C . PHE A 1 91 ? -9.679 -23.503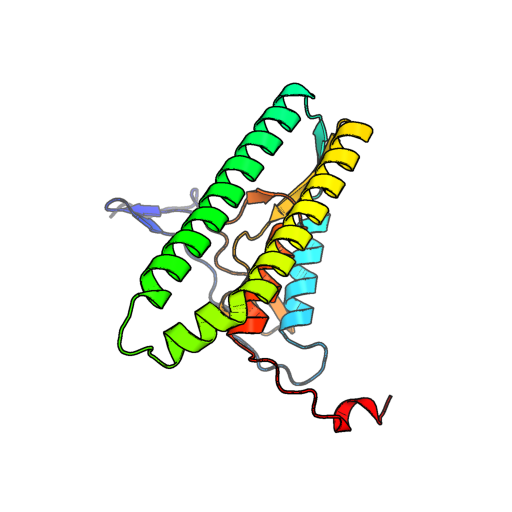 24.050 1.00 92.31 91 PHE A C 1
ATOM 752 O O . PHE A 1 91 ? -10.242 -23.357 22.964 1.00 92.31 91 PHE A O 1
ATOM 759 N N . ILE A 1 92 ? -8.586 -22.826 24.388 1.00 93.00 92 ILE A N 1
ATOM 760 C CA . ILE A 1 92 ? -7.975 -21.798 23.549 1.00 93.00 92 ILE A CA 1
ATOM 761 C C . ILE A 1 92 ? -6.979 -22.465 22.597 1.00 93.00 92 ILE A C 1
ATOM 763 O O . ILE A 1 92 ? -6.043 -23.137 23.032 1.00 93.00 92 ILE A O 1
ATOM 767 N N . SER A 1 93 ? -7.179 -22.289 21.289 1.00 94.88 93 SER A N 1
ATOM 768 C CA . SER A 1 93 ? -6.218 -22.764 20.290 1.00 94.88 93 SER A CA 1
ATOM 769 C C . SER A 1 93 ? -4.925 -21.932 20.338 1.00 94.88 93 SER A C 1
ATOM 771 O O . SER A 1 93 ? -4.979 -20.760 20.718 1.00 94.88 93 SER A O 1
ATOM 773 N N . PRO A 1 94 ? -3.768 -22.464 19.901 1.00 94.81 94 PRO A N 1
ATOM 774 C CA . PRO A 1 94 ? -2.538 -21.675 19.812 1.00 94.81 94 PRO A CA 1
ATOM 775 C C . PRO A 1 94 ? -2.707 -20.379 19.005 1.00 94.81 94 PRO A C 1
ATOM 777 O O . PRO A 1 94 ? -2.230 -19.334 19.431 1.00 94.81 94 PRO A O 1
ATOM 780 N N . PHE A 1 95 ? -3.460 -20.422 17.900 1.00 91.88 95 PHE A N 1
ATOM 781 C CA . PHE A 1 95 ? -3.791 -19.237 17.103 1.00 91.88 95 PHE A CA 1
ATOM 782 C C . PHE A 1 95 ? -4.563 -18.193 17.921 1.00 91.88 95 PHE A C 1
ATOM 784 O O . PHE A 1 95 ? -4.195 -17.020 17.953 1.00 91.88 95 PHE A O 1
ATOM 791 N N . THR A 1 96 ? -5.610 -18.634 18.623 1.00 94.31 96 THR A N 1
ATOM 792 C CA . THR A 1 96 ? -6.431 -17.773 19.481 1.00 94.31 96 THR A CA 1
ATOM 793 C C . THR A 1 96 ? -5.591 -17.123 20.576 1.00 94.31 96 THR A C 1
ATOM 795 O O . THR A 1 96 ? -5.690 -15.922 20.796 1.00 94.31 96 THR A O 1
ATOM 798 N N . MET A 1 97 ? -4.725 -17.903 21.224 1.00 95.06 97 MET A N 1
ATOM 799 C CA . MET A 1 97 ? -3.829 -17.412 22.268 1.00 95.06 97 MET A CA 1
ATOM 800 C C . MET A 1 97 ? -2.889 -16.324 21.729 1.00 95.06 97 MET A C 1
ATOM 802 O O . MET A 1 97 ? -2.745 -15.269 22.343 1.00 95.06 97 MET A O 1
ATOM 806 N N . THR A 1 98 ? -2.287 -16.542 20.553 1.00 94.62 98 THR A N 1
ATOM 807 C CA . THR A 1 98 ? -1.441 -15.540 19.887 1.00 94.62 98 THR A CA 1
ATOM 808 C C . THR A 1 98 ? -2.206 -14.254 19.589 1.00 94.62 98 THR A C 1
ATOM 810 O O . THR A 1 98 ? -1.686 -13.173 19.856 1.00 94.62 98 THR A O 1
ATOM 813 N N . TYR A 1 99 ? -3.435 -14.356 19.077 1.00 93.56 99 TYR A N 1
ATOM 814 C CA . TYR A 1 99 ? -4.278 -13.194 18.797 1.00 93.56 99 TYR A CA 1
ATOM 815 C C . TYR A 1 99 ? -4.588 -12.386 20.066 1.00 93.56 99 TYR A C 1
ATOM 817 O O . TYR A 1 99 ? -4.340 -11.182 20.098 1.00 93.56 99 TYR A O 1
ATOM 825 N N . LEU A 1 100 ? -5.048 -13.049 21.133 1.00 94.31 100 LEU A N 1
ATOM 826 C CA . LEU A 1 100 ? -5.386 -12.392 22.401 1.00 94.31 100 LEU A CA 1
ATOM 827 C C . LEU A 1 100 ? -4.166 -11.694 23.024 1.00 94.31 100 LEU A C 1
ATOM 829 O O . LEU A 1 100 ? -4.251 -10.545 23.455 1.00 94.31 100 LEU A O 1
ATOM 833 N N . HIS A 1 101 ? -2.992 -12.332 22.994 1.00 94.56 101 HIS A N 1
ATOM 834 C CA . HIS A 1 101 ? -1.753 -11.708 23.471 1.00 94.56 101 HIS A CA 1
ATOM 835 C C . HIS A 1 101 ? -1.267 -10.543 22.600 1.00 94.56 101 HIS A C 1
ATOM 837 O O . HIS A 1 101 ? -0.566 -9.661 23.100 1.00 94.56 101 HIS A O 1
ATOM 843 N N . ALA A 1 102 ? -1.622 -10.517 21.314 1.00 93.44 102 ALA A N 1
ATOM 844 C CA . ALA A 1 102 ? -1.253 -9.436 20.410 1.00 93.44 102 ALA A CA 1
ATOM 845 C C . ALA A 1 102 ? -2.072 -8.153 20.637 1.00 93.44 102 ALA A C 1
ATOM 847 O O . ALA A 1 102 ? -1.666 -7.105 20.137 1.00 93.44 102 ALA A O 1
ATOM 848 N N . GLY A 1 103 ? -3.164 -8.185 21.413 1.00 91.75 103 GLY A N 1
ATOM 849 C CA . GLY A 1 103 ? -4.060 -7.041 21.642 1.00 91.75 103 GLY A CA 1
ATOM 850 C C . GLY A 1 103 ? -3.342 -5.712 21.938 1.00 91.75 103 GLY A C 1
ATOM 851 O O . GLY A 1 103 ? -3.484 -4.766 21.163 1.00 91.75 103 GLY A O 1
ATOM 852 N N . PRO A 1 104 ? -2.473 -5.624 22.967 1.00 92.75 104 PRO A N 1
ATOM 853 C CA . PRO A 1 104 ? -1.735 -4.392 23.269 1.00 92.75 104 PRO A CA 1
ATOM 854 C C . PRO A 1 104 ? -0.765 -3.941 22.167 1.00 92.75 104 PRO A C 1
ATOM 856 O O . PRO A 1 104 ? -0.390 -2.771 22.097 1.00 92.75 104 PRO A O 1
ATOM 859 N N . PHE A 1 105 ? -0.272 -4.860 21.334 1.00 93.75 105 PHE A N 1
ATOM 860 C CA . PHE A 1 105 ? 0.534 -4.508 20.165 1.00 93.75 105 PHE A CA 1
ATOM 861 C C . PHE A 1 105 ? -0.345 -3.931 19.051 1.00 93.75 105 PHE A C 1
ATOM 863 O O . PHE A 1 105 ? -0.019 -2.870 18.522 1.00 93.75 105 PHE A O 1
ATOM 870 N N . LEU A 1 106 ? -1.475 -4.574 18.754 1.00 92.00 106 LEU A N 1
ATOM 871 C CA . LEU A 1 106 ? -2.427 -4.137 17.732 1.00 92.00 106 LEU A CA 1
ATOM 872 C C . LEU A 1 106 ? -3.014 -2.758 18.063 1.00 92.00 106 LEU A C 1
ATOM 874 O O . LEU A 1 106 ? -3.042 -1.895 17.189 1.00 92.00 106 LEU A O 1
ATOM 878 N N . GLU A 1 107 ? -3.358 -2.500 19.328 1.00 93.75 107 GLU A N 1
ATOM 879 C CA . GLU A 1 107 ? -3.842 -1.182 19.759 1.00 93.75 107 GLU A CA 1
ATOM 880 C C . GLU A 1 107 ? -2.772 -0.096 19.590 1.00 93.75 107 GLU A C 1
ATOM 882 O O . GLU A 1 107 ? -3.052 0.992 19.093 1.00 93.75 107 GLU A O 1
ATOM 887 N N . ARG A 1 108 ? -1.509 -0.387 19.928 1.00 95.50 108 ARG A N 1
ATOM 888 C CA . ARG A 1 108 ? -0.410 0.565 19.691 1.00 95.50 108 ARG A CA 1
ATOM 889 C C . ARG A 1 108 ? -0.240 0.873 18.205 1.00 95.50 108 ARG A C 1
ATOM 891 O O . ARG A 1 108 ? -0.086 2.039 17.856 1.00 95.50 108 ARG A O 1
ATOM 898 N N . MET A 1 109 ? -0.306 -0.141 17.342 1.00 92.88 109 MET A N 1
ATOM 899 C CA . MET A 1 109 ? -0.227 0.046 15.889 1.00 92.88 109 MET A CA 1
ATOM 900 C C . MET A 1 109 ? -1.389 0.894 15.361 1.00 92.88 109 MET A C 1
ATOM 902 O O . MET A 1 109 ? -1.159 1.801 14.559 1.00 92.88 109 MET A O 1
ATOM 906 N N . PHE A 1 110 ? -2.608 0.658 15.854 1.00 94.62 110 PHE A N 1
ATOM 907 C CA . PHE A 1 110 ? -3.783 1.464 15.528 1.00 94.62 110 PHE A CA 1
ATOM 908 C C . PHE A 1 110 ? -3.584 2.937 15.910 1.00 94.62 110 PHE A C 1
ATOM 910 O O . PHE A 1 110 ? -3.743 3.826 15.073 1.00 94.62 110 PHE A O 1
ATOM 917 N N . GLN A 1 111 ? -3.149 3.205 17.145 1.00 95.19 111 GLN A N 1
ATOM 918 C CA . GLN A 1 111 ? -2.900 4.570 17.618 1.00 95.19 111 GLN A CA 1
ATOM 919 C C . GLN A 1 111 ? -1.773 5.264 16.843 1.00 95.19 111 GLN A C 1
ATOM 921 O O . GLN A 1 111 ? -1.880 6.450 16.523 1.00 95.19 111 GLN A O 1
ATOM 926 N N . SER A 1 112 ? -0.707 4.541 16.488 1.00 94.31 112 SER A N 1
ATOM 927 C CA . SER A 1 112 ? 0.359 5.072 15.633 1.00 94.31 112 SER A CA 1
ATOM 928 C C . SER A 1 112 ? -0.154 5.450 14.241 1.00 94.31 112 SER A C 1
ATOM 930 O O . SER A 1 112 ? 0.159 6.540 13.762 1.00 94.31 112 SER A O 1
ATOM 932 N N . GLY A 1 113 ? -0.978 4.600 13.620 1.00 92.19 113 GLY A N 1
ATOM 933 C CA . GLY A 1 113 ? -1.620 4.899 12.338 1.00 92.19 113 GLY A CA 1
ATOM 934 C C . GLY A 1 113 ? -2.515 6.136 12.418 1.00 92.19 113 GLY A C 1
ATOM 935 O O . GLY A 1 113 ? -2.382 7.049 11.601 1.00 92.19 113 GLY A O 1
ATOM 936 N N . LYS A 1 114 ? -3.365 6.213 13.451 1.00 94.81 114 LYS A N 1
ATOM 937 C CA . LYS A 1 114 ? -4.269 7.349 13.693 1.00 94.81 114 LYS A CA 1
ATOM 938 C C . LYS A 1 114 ? -3.512 8.658 13.891 1.00 94.81 114 LYS A C 1
ATOM 940 O O . LYS A 1 114 ? -3.853 9.659 13.269 1.00 94.81 114 LYS A O 1
ATOM 945 N N . SER A 1 115 ? -2.443 8.640 14.682 1.00 95.56 115 SER A N 1
ATOM 946 C CA . SER A 1 115 ? -1.575 9.806 14.874 1.00 95.56 115 SER A CA 1
ATOM 947 C C . SER A 1 115 ? -0.915 10.256 13.564 1.00 95.56 115 SER A C 1
ATOM 949 O O . SER A 1 115 ? -0.889 11.449 13.256 1.00 95.56 115 SER A O 1
ATOM 951 N N . GLY A 1 116 ? -0.437 9.312 12.745 1.00 93.38 116 GLY A N 1
ATOM 952 C CA . GLY A 1 116 ? 0.110 9.603 11.418 1.00 93.38 116 GLY A CA 1
ATOM 953 C C . GLY A 1 116 ? -0.906 10.284 10.496 1.00 93.38 116 GLY A C 1
ATOM 954 O O . GLY A 1 116 ? -0.595 11.315 9.899 1.00 93.38 116 GLY A O 1
ATOM 955 N N . PHE A 1 117 ? -2.130 9.756 10.442 1.00 94.12 117 PHE A N 1
ATOM 956 C CA . PHE A 1 117 ? -3.224 10.330 9.658 1.00 94.12 117 PHE A CA 1
ATOM 957 C C . PHE A 1 117 ? -3.611 11.737 10.133 1.00 94.12 117 PHE A C 1
ATOM 959 O O . PHE A 1 117 ? -3.671 12.659 9.327 1.00 94.12 117 PHE A O 1
ATOM 966 N N . GLN A 1 118 ? -3.775 11.939 11.442 1.00 95.50 118 GLN A N 1
ATOM 967 C CA . GLN A 1 118 ? -4.093 13.252 12.019 1.00 95.50 118 GLN A CA 1
ATOM 968 C C . GLN A 1 118 ? -3.001 14.289 11.746 1.00 95.50 118 GLN A C 1
ATOM 970 O O . GLN A 1 118 ? -3.282 15.466 11.519 1.00 95.50 118 GLN A O 1
ATOM 975 N N . ASN A 1 119 ? -1.735 13.867 11.775 1.00 95.19 119 ASN A N 1
ATOM 976 C CA . ASN A 1 119 ? -0.638 14.741 11.391 1.00 95.19 119 ASN A CA 1
ATOM 977 C C . ASN A 1 119 ? -0.743 15.113 9.914 1.00 95.19 119 ASN A C 1
ATOM 979 O O . ASN A 1 119 ? -0.651 16.295 9.604 1.00 95.19 119 ASN A O 1
ATOM 983 N N . TRP A 1 120 ? -0.978 14.150 9.022 1.00 94.19 120 TRP A N 1
ATOM 984 C CA . TRP A 1 120 ? -1.188 14.429 7.601 1.00 94.19 120 TRP A CA 1
ATOM 985 C C . TRP A 1 120 ? -2.357 15.399 7.369 1.00 94.19 120 TRP A C 1
ATOM 987 O O . TRP A 1 120 ? -2.159 16.420 6.713 1.00 94.19 120 TRP A O 1
ATOM 997 N N . ALA A 1 121 ? -3.520 15.158 7.977 1.00 94.56 121 ALA A N 1
ATOM 998 C CA . ALA A 1 121 ? -4.700 16.004 7.812 1.00 94.56 121 ALA A CA 1
ATOM 999 C C . ALA A 1 121 ? -4.446 17.443 8.281 1.00 94.56 121 ALA A C 1
ATOM 1001 O O . ALA A 1 121 ? -4.789 18.394 7.582 1.00 94.56 121 ALA A O 1
ATOM 1002 N N . ARG A 1 122 ? -3.726 17.623 9.399 1.00 95.12 122 ARG A N 1
ATOM 1003 C CA . ARG A 1 122 ? -3.291 18.951 9.860 1.00 95.12 122 ARG A CA 1
ATOM 1004 C C . ARG A 1 122 ? -2.425 19.670 8.824 1.00 95.12 122 ARG A C 1
ATOM 1006 O O . ARG A 1 122 ? -2.654 20.843 8.561 1.00 95.12 122 ARG A O 1
ATOM 1013 N N . HIS A 1 123 ? -1.466 18.972 8.210 1.00 94.25 123 HIS A N 1
ATOM 1014 C CA . HIS A 1 123 ? -0.607 19.569 7.180 1.00 94.25 123 HIS A CA 1
ATOM 1015 C C . HIS A 1 123 ? -1.397 19.949 5.925 1.00 94.25 123 HIS A C 1
ATOM 1017 O O . HIS A 1 123 ? -1.100 20.968 5.308 1.00 94.25 123 HIS A O 1
ATOM 1023 N N . VAL A 1 124 ? -2.389 19.142 5.542 1.00 94.50 124 VAL A N 1
ATOM 1024 C CA . VAL A 1 124 ? -3.273 19.448 4.410 1.00 94.50 124 VAL A CA 1
ATOM 1025 C C . VAL A 1 124 ? -4.148 20.659 4.725 1.00 94.50 124 VAL A C 1
ATOM 1027 O O . VAL A 1 124 ? -4.235 21.564 3.902 1.00 94.50 124 VAL A O 1
ATOM 1030 N N . LYS A 1 125 ? -4.717 20.731 5.935 1.00 94.69 125 LYS A N 1
ATOM 1031 C CA . LYS A 1 125 ? -5.508 21.878 6.397 1.00 94.69 125 LYS A CA 1
ATOM 1032 C C . LYS A 1 125 ? -4.699 23.177 6.402 1.00 94.69 125 LYS A C 1
ATOM 1034 O O . LYS A 1 125 ? -5.197 24.205 5.970 1.00 94.69 125 LYS A O 1
ATOM 1039 N N . GLU A 1 126 ? -3.446 23.132 6.852 1.00 94.31 126 GLU A N 1
ATOM 1040 C CA . GLU A 1 126 ? -2.548 24.298 6.866 1.00 94.31 126 GLU A CA 1
ATOM 1041 C C . GLU A 1 126 ? -2.130 24.763 5.462 1.00 94.31 126 GLU A C 1
ATOM 1043 O O . GLU A 1 126 ? -1.862 25.947 5.265 1.00 94.31 126 GLU A O 1
ATOM 1048 N N . LYS A 1 127 ? -2.032 23.842 4.495 1.00 94.56 127 LYS A N 1
ATOM 1049 C CA . LYS A 1 127 ? -1.584 24.135 3.124 1.00 94.56 127 LYS A CA 1
ATOM 1050 C C . LYS A 1 127 ? -2.717 24.340 2.118 1.00 94.56 127 LYS A C 1
ATOM 1052 O O . LYS A 1 127 ? -2.422 24.700 0.979 1.00 94.56 127 LYS A O 1
ATOM 1057 N N . GLU A 1 128 ? -3.959 24.025 2.492 1.00 94.19 128 GLU A N 1
ATOM 1058 C CA . GLU A 1 128 ? -5.164 24.011 1.634 1.00 94.19 128 GLU A CA 1
ATOM 1059 C C . GLU A 1 128 ? -5.022 23.144 0.364 1.00 94.19 128 GLU A C 1
ATOM 1061 O O . GLU A 1 128 ? -5.817 23.196 -0.577 1.00 94.19 128 GLU A O 1
ATOM 1066 N N . THR A 1 129 ? -3.980 22.317 0.330 1.00 94.75 129 THR A N 1
ATOM 1067 C CA . THR A 1 129 ? -3.568 21.501 -0.804 1.00 94.75 129 THR A CA 1
ATOM 1068 C C . THR A 1 129 ? -3.005 20.187 -0.293 1.00 94.75 129 THR A C 1
ATOM 1070 O O . THR A 1 129 ? -2.395 20.112 0.779 1.00 94.75 129 THR A O 1
ATOM 1073 N N . TYR A 1 130 ? -3.191 19.129 -1.074 1.00 93.88 130 TYR A N 1
ATOM 1074 C CA . TYR A 1 130 ? -2.568 17.842 -0.811 1.00 93.88 130 TYR A CA 1
ATOM 1075 C C . TYR A 1 130 ? -1.863 17.321 -2.057 1.00 93.88 130 TYR A C 1
ATOM 1077 O O . TYR A 1 130 ? -2.301 17.517 -3.191 1.00 93.88 130 TYR A O 1
ATOM 1085 N N . ARG A 1 131 ? -0.747 16.634 -1.816 1.00 93.44 131 ARG A N 1
ATOM 1086 C CA . ARG A 1 131 ? 0.026 15.951 -2.847 1.00 93.44 131 ARG A CA 1
ATOM 1087 C C . ARG A 1 131 ? -0.564 14.570 -3.106 1.00 93.44 131 ARG A C 1
ATOM 1089 O O . ARG A 1 131 ? -0.778 13.804 -2.164 1.00 93.44 131 ARG A O 1
ATOM 1096 N N . PHE A 1 132 ? -0.698 14.220 -4.377 1.00 95.12 132 PHE A N 1
ATOM 1097 C CA . PHE A 1 132 ? -0.988 12.863 -4.822 1.00 95.12 132 PHE A CA 1
ATOM 1098 C C . PHE A 1 132 ? -0.042 12.450 -5.953 1.00 95.12 132 PHE A C 1
ATOM 1100 O O . PHE A 1 132 ? 0.644 13.267 -6.570 1.00 95.12 132 PHE A O 1
ATOM 1107 N N . VAL A 1 133 ? 0.039 11.146 -6.175 1.00 97.31 133 VAL A N 1
ATOM 1108 C CA . VAL A 1 133 ? 0.823 10.512 -7.234 1.00 97.31 133 VAL A CA 1
ATOM 1109 C C . VAL A 1 133 ? -0.004 9.384 -7.837 1.00 97.31 133 VAL A C 1
ATOM 1111 O O . VAL A 1 133 ? -0.961 8.915 -7.221 1.00 97.31 133 VAL A O 1
ATOM 1114 N N . PHE A 1 134 ? 0.368 8.908 -9.018 1.00 97.00 134 PHE A N 1
ATOM 1115 C CA . PHE A 1 134 ? -0.204 7.685 -9.564 1.00 97.00 134 PHE A CA 1
ATOM 1116 C C . PHE A 1 134 ? 0.457 6.476 -8.890 1.00 97.00 134 PHE A C 1
ATOM 1118 O O . PHE A 1 134 ? 1.621 6.157 -9.142 1.00 97.00 134 PHE A O 1
ATOM 1125 N N . CYS A 1 135 ? -0.274 5.840 -7.984 1.00 97.75 135 CYS A N 1
ATOM 1126 C CA . CYS A 1 135 ? 0.169 4.665 -7.247 1.00 97.75 135 CYS A CA 1
ATOM 1127 C C . CYS A 1 135 ? -0.104 3.388 -8.050 1.00 97.75 135 CYS A C 1
ATOM 1129 O O . CYS A 1 135 ? -1.096 3.307 -8.771 1.00 97.75 135 CYS A O 1
ATOM 1131 N N . HIS A 1 136 ? 0.735 2.367 -7.877 1.00 97.38 136 HIS A N 1
ATOM 1132 C CA . HIS A 1 136 ? 0.479 1.007 -8.367 1.00 97.38 136 HIS A CA 1
ATOM 1133 C C . HIS A 1 136 ? -0.739 0.387 -7.664 1.00 97.38 136 HIS A C 1
ATOM 1135 O O . HIS A 1 136 ? -1.470 -0.418 -8.242 1.00 97.38 136 HIS A O 1
ATOM 1141 N N . GLY A 1 137 ? -0.957 0.737 -6.398 1.00 96.38 137 GLY A N 1
ATOM 1142 C CA . GLY A 1 137 ? -2.115 0.357 -5.598 1.00 96.38 137 GLY A CA 1
ATOM 1143 C C . GLY A 1 137 ? -1.951 -0.968 -4.856 1.00 96.38 137 GLY A C 1
ATOM 1144 O O . GLY A 1 137 ? -2.368 -1.088 -3.707 1.00 96.38 137 GLY A O 1
ATOM 1145 N N . LYS A 1 138 ? -1.311 -1.966 -5.473 1.00 95.88 138 LYS A N 1
ATOM 1146 C CA . LYS A 1 138 ? -0.983 -3.257 -4.837 1.00 95.88 138 LYS A CA 1
ATOM 1147 C C . LYS A 1 138 ? 0.414 -3.756 -5.233 1.00 95.88 138 LYS A C 1
ATOM 1149 O O . LYS A 1 138 ? 0.530 -4.846 -5.802 1.00 95.88 138 LYS A O 1
ATOM 1154 N N . PRO A 1 139 ? 1.478 -2.977 -4.972 1.00 95.62 139 PRO A N 1
ATOM 1155 C CA . PRO A 1 139 ? 2.832 -3.426 -5.266 1.00 95.62 139 PRO A CA 1
ATOM 1156 C C . PRO A 1 139 ? 3.179 -4.667 -4.428 1.00 95.62 139 PRO A C 1
ATOM 1158 O O . PRO A 1 139 ? 3.045 -4.665 -3.205 1.00 95.62 139 PRO A O 1
ATOM 1161 N N . SER A 1 140 ? 3.642 -5.720 -5.098 1.00 93.94 140 SER A N 1
ATOM 1162 C CA . SER A 1 140 ? 4.107 -6.980 -4.501 1.00 93.94 140 SER A CA 1
ATOM 1163 C C . SER A 1 140 ? 5.381 -7.436 -5.202 1.00 93.94 140 SER A C 1
ATOM 1165 O O . SER A 1 140 ? 5.501 -7.269 -6.410 1.00 93.94 140 SER A O 1
ATOM 1167 N N . ILE A 1 141 ? 6.324 -8.069 -4.501 1.00 91.81 141 ILE A N 1
ATOM 1168 C CA . ILE A 1 141 ? 7.544 -8.608 -5.133 1.00 91.81 141 ILE A CA 1
ATOM 1169 C C . ILE A 1 141 ? 7.202 -9.550 -6.302 1.00 91.81 141 ILE A C 1
ATOM 1171 O O . ILE A 1 141 ? 7.952 -9.609 -7.276 1.00 91.81 141 ILE A O 1
ATOM 1175 N N . ALA A 1 142 ? 6.062 -10.247 -6.232 1.00 91.75 142 ALA A N 1
ATOM 1176 C CA . ALA A 1 142 ? 5.575 -11.134 -7.288 1.00 91.75 142 ALA A CA 1
ATOM 1177 C C . ALA A 1 142 ? 5.069 -10.396 -8.544 1.00 91.75 142 ALA A C 1
ATOM 1179 O O . ALA A 1 142 ? 5.038 -10.990 -9.616 1.00 91.75 142 ALA A O 1
ATOM 1180 N N . HIS A 1 143 ? 4.689 -9.120 -8.428 1.00 93.75 143 HIS A N 1
ATOM 1181 C CA . HIS A 1 143 ? 4.315 -8.250 -9.557 1.00 93.75 143 HIS A CA 1
ATOM 1182 C C . HIS A 1 143 ? 5.524 -7.514 -10.149 1.00 93.75 143 HIS A C 1
ATOM 1184 O O . HIS A 1 143 ? 5.400 -6.734 -11.090 1.00 93.75 143 HIS A O 1
ATOM 1190 N N . GLY A 1 144 ? 6.700 -7.712 -9.555 1.00 93.19 144 GLY A N 1
ATOM 1191 C CA . GLY A 1 144 ? 7.941 -7.116 -9.996 1.00 93.19 144 GLY A CA 1
ATOM 1192 C C . GLY A 1 144 ? 8.850 -8.149 -10.639 1.00 93.19 144 GLY A C 1
ATOM 1193 O O . GLY A 1 144 ? 8.966 -9.276 -10.157 1.00 93.19 144 GLY A O 1
ATOM 1194 N N . LEU A 1 145 ? 9.573 -7.757 -11.679 1.00 94.00 145 LEU A N 1
ATOM 1195 C CA . LEU A 1 145 ? 10.576 -8.601 -12.327 1.00 94.00 145 LEU A CA 1
ATOM 1196 C C . LEU A 1 145 ? 11.809 -7.786 -12.709 1.00 94.00 145 LEU A C 1
ATOM 1198 O O . LEU A 1 145 ? 11.745 -6.565 -12.856 1.00 94.00 145 LEU A O 1
ATOM 1202 N N . ILE A 1 146 ? 12.944 -8.469 -12.842 1.00 94.25 146 ILE A N 1
ATOM 1203 C CA . ILE A 1 146 ? 14.160 -7.889 -13.413 1.00 94.25 146 ILE A CA 1
ATOM 1204 C C . ILE A 1 146 ? 14.279 -8.408 -14.837 1.00 94.25 146 ILE A C 1
ATOM 1206 O O . ILE A 1 146 ? 14.453 -9.607 -15.043 1.00 94.25 146 ILE A O 1
ATOM 1210 N N . ALA A 1 147 ? 14.156 -7.507 -15.801 1.00 91.06 147 ALA A N 1
ATOM 1211 C CA . ALA A 1 147 ? 14.228 -7.828 -17.214 1.00 91.06 147 ALA A CA 1
ATOM 1212 C C . ALA A 1 147 ? 15.659 -8.157 -17.651 1.00 91.06 147 ALA A C 1
ATOM 1214 O O . ALA A 1 147 ? 16.637 -7.934 -16.930 1.00 91.06 147 ALA A O 1
ATOM 1215 N N . ALA A 1 148 ? 15.782 -8.656 -18.881 1.00 87.25 148 ALA A N 1
ATOM 1216 C CA . ALA A 1 148 ? 17.054 -9.110 -19.418 1.00 87.25 148 ALA A CA 1
ATOM 1217 C C . ALA A 1 148 ? 18.125 -8.017 -19.593 1.00 87.25 148 ALA A C 1
ATOM 1219 O O . ALA A 1 148 ? 19.319 -8.309 -19.662 1.00 87.25 148 ALA A O 1
ATOM 1220 N N . ASP A 1 149 ? 17.697 -6.761 -19.660 1.00 85.88 149 ASP A N 1
ATOM 1221 C CA . ASP A 1 149 ? 18.550 -5.575 -19.704 1.00 85.88 149 ASP A CA 1
ATOM 1222 C C . ASP A 1 149 ? 19.005 -5.106 -18.304 1.00 85.88 149 ASP A C 1
ATOM 1224 O O . ASP A 1 149 ? 19.744 -4.129 -18.185 1.00 85.88 149 ASP A O 1
ATOM 1228 N N . GLY A 1 150 ? 18.585 -5.803 -17.242 1.00 84.19 150 GLY A N 1
ATOM 1229 C CA . GLY A 1 150 ? 18.876 -5.475 -15.847 1.00 84.19 150 GLY A CA 1
ATOM 1230 C C . GLY A 1 150 ? 17.942 -4.426 -15.230 1.00 84.19 150 GLY A C 1
ATOM 1231 O O . GLY A 1 150 ? 18.121 -4.077 -14.054 1.00 84.19 150 GLY A O 1
ATOM 1232 N N . ASN A 1 151 ? 16.956 -3.928 -15.984 1.00 88.88 151 ASN A N 1
ATOM 1233 C CA . ASN A 1 151 ? 15.966 -2.976 -15.491 1.00 88.88 151 ASN A CA 1
ATOM 1234 C C . ASN A 1 151 ? 14.875 -3.686 -14.689 1.00 88.88 151 ASN A C 1
ATOM 1236 O O . ASN A 1 151 ? 14.503 -4.824 -14.973 1.00 88.88 151 ASN A O 1
ATOM 1240 N N . ALA A 1 152 ? 14.346 -3.001 -13.680 1.00 93.62 152 ALA A N 1
ATOM 1241 C CA . ALA A 1 152 ? 13.189 -3.480 -12.939 1.00 93.62 152 ALA A CA 1
ATOM 1242 C C . ALA A 1 152 ? 11.893 -3.041 -13.627 1.00 93.62 152 ALA A C 1
ATOM 1244 O O . ALA A 1 152 ? 11.805 -1.923 -14.134 1.00 93.62 152 ALA A O 1
ATOM 1245 N N . TRP A 1 153 ? 10.897 -3.918 -13.613 1.00 92.69 153 TRP A N 1
ATOM 1246 C CA . TRP A 1 153 ? 9.597 -3.704 -14.239 1.00 92.69 153 TRP A CA 1
ATOM 1247 C C . TRP A 1 153 ? 8.477 -4.122 -13.294 1.00 92.69 153 TRP A C 1
ATOM 1249 O O . TRP A 1 153 ? 8.633 -5.074 -12.528 1.00 92.69 153 TRP A O 1
ATOM 1259 N N . TRP A 1 154 ? 7.363 -3.399 -13.377 1.00 94.44 154 TRP A N 1
ATOM 1260 C CA . TRP A 1 154 ? 6.127 -3.669 -12.649 1.00 94.44 154 TRP A CA 1
ATOM 1261 C C . TRP A 1 154 ? 5.032 -4.085 -13.622 1.00 94.44 154 TRP A C 1
ATOM 1263 O O . TRP A 1 154 ? 4.841 -3.413 -14.637 1.00 94.44 154 TRP A O 1
ATOM 1273 N N . THR A 1 155 ? 4.306 -5.138 -13.271 1.00 93.50 155 THR A N 1
ATOM 1274 C CA . THR A 1 155 ? 3.101 -5.621 -13.959 1.00 93.50 155 THR A CA 1
ATOM 1275 C C . THR A 1 155 ? 1.881 -5.435 -13.049 1.00 93.50 155 THR A C 1
ATOM 1277 O O . THR A 1 155 ? 2.020 -4.998 -11.907 1.00 93.50 155 THR A O 1
ATOM 1280 N N . ASN A 1 156 ? 0.686 -5.810 -13.509 1.00 93.06 156 ASN A N 1
ATOM 1281 C CA . ASN A 1 156 ? -0.544 -5.824 -12.700 1.00 93.06 156 ASN A CA 1
ATOM 1282 C C . ASN A 1 156 ? -0.975 -4.433 -12.185 1.00 93.06 156 ASN A C 1
ATOM 1284 O O . ASN A 1 156 ? -1.169 -4.203 -10.984 1.00 93.06 156 ASN A O 1
ATOM 1288 N N . TRP A 1 157 ? -1.128 -3.480 -13.105 1.00 93.00 157 TRP A N 1
ATOM 1289 C CA . TRP A 1 157 ? -1.526 -2.100 -12.800 1.00 93.00 157 TRP A CA 1
ATOM 1290 C C . TRP A 1 157 ? -3.051 -1.913 -12.655 1.00 93.00 157 TRP A C 1
ATOM 1292 O O . TRP A 1 157 ? -3.532 -0.783 -12.639 1.00 93.00 157 TRP A O 1
ATOM 1302 N N . GLU A 1 158 ? -3.850 -2.972 -12.504 1.00 92.00 158 GLU A N 1
ATOM 1303 C CA . GLU A 1 158 ? -5.327 -2.876 -12.489 1.00 92.00 158 GLU A CA 1
ATOM 1304 C C . GLU A 1 158 ? -5.857 -2.148 -11.249 1.00 92.00 158 GLU A C 1
ATOM 1306 O O . GLU A 1 158 ? -6.932 -1.558 -11.275 1.00 92.00 158 GLU A O 1
ATOM 1311 N N . ALA A 1 159 ? -5.106 -2.196 -10.147 1.00 94.69 159 ALA A N 1
ATOM 1312 C CA . ALA A 1 159 ? -5.437 -1.497 -8.906 1.00 94.69 159 ALA A CA 1
ATOM 1313 C C . ALA A 1 159 ? -4.826 -0.087 -8.831 1.00 94.69 159 ALA A C 1
ATOM 1315 O O . ALA A 1 159 ? -4.864 0.537 -7.768 1.00 94.69 159 ALA A O 1
ATOM 1316 N N . SER A 1 160 ? -4.222 0.388 -9.922 1.00 95.56 160 SER A N 1
ATOM 1317 C CA . SER A 1 160 ? -3.514 1.660 -9.944 1.00 95.56 160 SER A CA 1
ATOM 1318 C C . SER A 1 160 ? -4.456 2.856 -9.967 1.00 95.56 160 SER A C 1
ATOM 1320 O O . SER A 1 160 ? -5.599 2.782 -10.418 1.00 95.56 160 SER A O 1
ATOM 1322 N N . GLY A 1 161 ? -3.975 3.981 -9.450 1.00 95.94 161 GLY A N 1
ATOM 1323 C CA . GLY A 1 161 ? -4.770 5.197 -9.396 1.00 95.94 161 GLY A CA 1
ATOM 1324 C C . GLY A 1 161 ? -4.120 6.314 -8.587 1.00 95.94 161 GLY A C 1
ATOM 1325 O O . GLY A 1 161 ? -3.101 6.099 -7.924 1.00 95.94 161 GLY A O 1
ATOM 1326 N N . PRO A 1 162 ? -4.697 7.527 -8.634 1.00 95.44 162 PRO A N 1
ATOM 1327 C CA . PRO A 1 162 ? -4.213 8.658 -7.856 1.00 95.44 162 PRO A CA 1
ATOM 1328 C C . PRO A 1 162 ? -4.381 8.391 -6.355 1.00 95.44 162 PRO A C 1
ATOM 1330 O O . PRO A 1 162 ? -5.483 8.122 -5.881 1.00 95.44 162 PRO A O 1
ATOM 1333 N N . ASN A 1 163 ? -3.288 8.459 -5.596 1.00 94.25 163 ASN A N 1
ATOM 1334 C CA . ASN A 1 163 ? -3.303 8.312 -4.142 1.00 94.25 163 ASN A CA 1
ATOM 1335 C C . ASN A 1 163 ? -2.077 8.997 -3.509 1.00 94.25 163 ASN A C 1
ATOM 1337 O O . ASN A 1 163 ? -1.209 9.540 -4.192 1.00 94.25 163 ASN A O 1
ATOM 1341 N N . HIS A 1 164 ? -1.979 8.972 -2.184 1.00 92.62 164 HIS A N 1
ATOM 1342 C CA . HIS A 1 164 ? -0.784 9.394 -1.470 1.00 92.62 164 HIS A CA 1
ATOM 1343 C C . HIS A 1 164 ? 0.364 8.383 -1.701 1.00 92.62 164 HIS A C 1
ATOM 1345 O O . HIS A 1 164 ? 0.136 7.179 -1.572 1.00 92.62 164 HIS A O 1
ATOM 1351 N N . PRO A 1 165 ? 1.619 8.813 -1.948 1.00 94.00 165 PRO A N 1
ATOM 1352 C CA . PRO A 1 165 ? 2.745 7.904 -2.231 1.00 94.00 165 PRO A CA 1
ATOM 1353 C C . PRO A 1 165 ? 3.034 6.896 -1.106 1.00 94.00 165 PRO A C 1
ATOM 1355 O O . PRO A 1 165 ? 3.526 5.796 -1.351 1.00 94.00 165 PRO A O 1
ATOM 1358 N N . ALA A 1 166 ? 2.697 7.242 0.143 1.00 93.06 166 ALA A N 1
ATOM 1359 C CA . ALA A 1 166 ? 2.820 6.319 1.276 1.00 93.06 166 ALA A CA 1
ATOM 1360 C C . ALA A 1 166 ? 1.913 5.080 1.160 1.00 93.06 166 ALA A C 1
ATOM 1362 O O . ALA A 1 166 ? 2.187 4.085 1.825 1.00 93.06 166 ALA A O 1
ATOM 1363 N N . TYR A 1 167 ? 0.866 5.127 0.329 1.00 94.00 167 TYR A N 1
ATOM 1364 C CA . TYR A 1 167 ? -0.025 3.997 0.077 1.00 94.00 167 TYR A CA 1
ATOM 1365 C C . TYR A 1 167 ? 0.746 2.811 -0.511 1.00 94.00 167 TYR A C 1
ATOM 1367 O O . TYR A 1 167 ? 0.774 1.736 0.085 1.00 94.00 167 TYR A O 1
ATOM 1375 N N . ASP A 1 168 ? 1.470 3.029 -1.612 1.00 96.88 168 ASP A N 1
ATOM 1376 C CA . ASP A 1 168 ? 2.298 1.994 -2.239 1.00 96.88 168 ASP A CA 1
ATOM 1377 C C . ASP A 1 168 ? 3.403 1.497 -1.304 1.00 96.88 168 ASP A C 1
ATOM 1379 O O . ASP A 1 168 ? 3.655 0.296 -1.234 1.00 96.88 168 ASP A O 1
ATOM 1383 N N . LEU A 1 169 ? 4.039 2.399 -0.547 1.00 94.75 169 LEU A N 1
ATOM 1384 C CA . LEU A 1 169 ? 5.063 2.006 0.425 1.00 94.75 169 LEU A CA 1
ATOM 1385 C C . LEU A 1 169 ? 4.482 1.075 1.492 1.00 94.75 169 LEU A C 1
ATOM 1387 O O . LEU A 1 169 ? 5.071 0.034 1.777 1.00 94.75 169 LEU A O 1
ATOM 1391 N N . ALA A 1 170 ? 3.322 1.411 2.059 1.00 93.62 170 ALA A N 1
ATOM 1392 C CA . ALA A 1 170 ? 2.672 0.588 3.072 1.00 93.62 170 ALA A CA 1
ATOM 1393 C C . ALA A 1 170 ? 2.339 -0.816 2.540 1.00 93.62 170 ALA A C 1
ATOM 1395 O O . ALA A 1 170 ? 2.631 -1.806 3.215 1.00 93.62 170 ALA A O 1
ATOM 1396 N N . TYR A 1 171 ? 1.796 -0.914 1.321 1.00 94.56 171 TYR A N 1
ATOM 1397 C CA . TYR A 1 171 ? 1.530 -2.203 0.676 1.00 94.56 171 TYR A CA 1
ATOM 1398 C C . TYR A 1 171 ? 2.806 -2.993 0.403 1.00 94.56 171 TYR A C 1
ATOM 1400 O O . TYR A 1 171 ? 2.864 -4.181 0.716 1.00 94.56 171 TYR A O 1
ATOM 1408 N N . PHE A 1 172 ? 3.845 -2.341 -0.115 1.00 94.38 172 PHE A N 1
ATOM 1409 C CA . PHE A 1 172 ? 5.087 -3.020 -0.457 1.00 94.38 172 PHE A CA 1
ATOM 1410 C C . PHE A 1 172 ? 5.815 -3.552 0.784 1.00 94.38 172 PHE A C 1
ATOM 1412 O O . PHE A 1 172 ? 6.264 -4.696 0.799 1.00 94.38 172 PHE A O 1
ATOM 1419 N N . TYR A 1 173 ? 5.873 -2.775 1.871 1.00 91.75 173 TYR A N 1
ATOM 1420 C CA . TYR A 1 173 ? 6.431 -3.254 3.140 1.00 91.75 173 TYR A CA 1
ATOM 1421 C C . TYR A 1 173 ? 5.598 -4.383 3.753 1.00 91.75 173 TYR A C 1
ATOM 1423 O O . TYR A 1 173 ? 6.165 -5.317 4.323 1.00 91.75 173 TYR A O 1
ATOM 1431 N N . GLN A 1 174 ? 4.268 -4.328 3.628 1.00 91.19 174 GLN A N 1
ATOM 1432 C CA . GLN A 1 174 ? 3.399 -5.422 4.054 1.00 91.19 174 GLN A CA 1
ATOM 1433 C C . GLN A 1 174 ? 3.678 -6.703 3.252 1.00 91.19 174 GLN A C 1
ATOM 1435 O O . GLN A 1 174 ? 3.725 -7.784 3.838 1.00 91.19 174 GLN A O 1
ATOM 1440 N N . ASP A 1 175 ? 3.867 -6.592 1.937 1.00 91.62 175 ASP A N 1
ATOM 1441 C CA . ASP A 1 175 ? 4.205 -7.718 1.067 1.00 91.62 175 ASP A CA 1
ATOM 1442 C C . ASP A 1 175 ? 5.569 -8.325 1.427 1.00 91.62 175 ASP A C 1
ATOM 1444 O O . ASP A 1 175 ? 5.657 -9.532 1.659 1.00 91.62 175 ASP A O 1
ATOM 1448 N N . ILE A 1 176 ? 6.603 -7.489 1.598 1.00 89.06 176 ILE A N 1
ATOM 1449 C CA . ILE A 1 176 ? 7.926 -7.938 2.059 1.00 89.06 176 ILE A CA 1
ATOM 1450 C C . ILE A 1 176 ? 7.800 -8.684 3.387 1.00 89.06 176 ILE A C 1
ATOM 1452 O O . ILE A 1 176 ? 8.287 -9.803 3.498 1.00 89.06 176 ILE A O 1
ATOM 1456 N N . ALA A 1 177 ? 7.125 -8.107 4.384 1.00 86.12 177 ALA A N 1
ATOM 1457 C CA . ALA A 1 177 ? 7.014 -8.713 5.711 1.00 86.12 177 ALA A CA 1
ATOM 1458 C C . ALA A 1 177 ? 6.282 -10.070 5.703 1.00 86.12 177 ALA A C 1
ATOM 1460 O O . ALA A 1 177 ? 6.515 -10.899 6.584 1.00 86.12 177 ALA A O 1
ATOM 1461 N N . ARG A 1 178 ? 5.394 -10.303 4.726 1.00 84.81 178 ARG A N 1
ATOM 1462 C CA . ARG A 1 178 ? 4.700 -11.587 4.533 1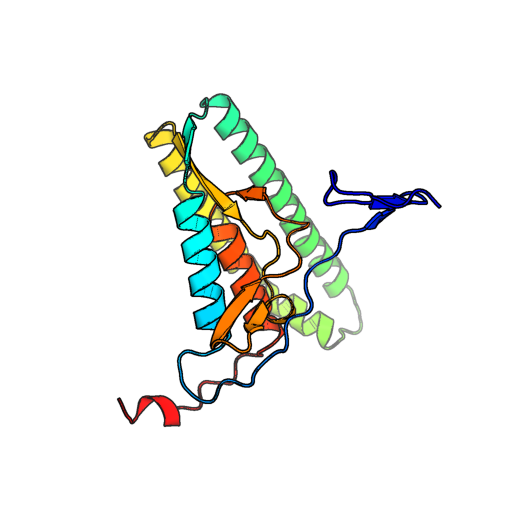.00 84.81 178 ARG A CA 1
ATOM 1463 C C . ARG A 1 178 ? 5.571 -12.618 3.818 1.00 84.81 178 ARG A C 1
ATOM 1465 O O . ARG A 1 178 ? 5.565 -13.781 4.210 1.00 84.81 178 ARG A O 1
ATOM 1472 N N . ASN A 1 179 ? 6.288 -12.198 2.778 1.00 77.62 179 ASN A N 1
ATOM 1473 C CA . ASN A 1 179 ? 7.036 -13.089 1.883 1.00 77.62 179 ASN A CA 1
ATOM 1474 C C . ASN A 1 179 ? 8.473 -13.354 2.350 1.00 77.62 179 ASN A C 1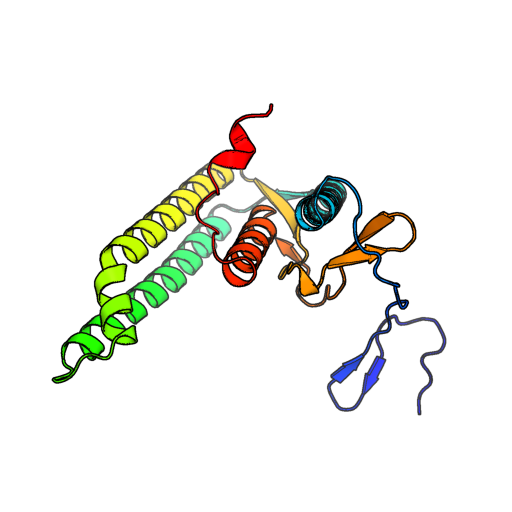
ATOM 1476 O O . ASN A 1 179 ? 9.078 -14.357 1.981 1.00 77.62 179 ASN A O 1
ATOM 1480 N N . GLN A 1 180 ? 9.016 -12.457 3.163 1.00 70.69 180 GLN A N 1
ATOM 1481 C CA . GLN A 1 180 ? 10.306 -12.559 3.825 1.00 70.69 180 GLN A CA 1
ATOM 1482 C C . GLN A 1 180 ? 10.027 -12.426 5.325 1.00 70.69 180 GLN A C 1
ATOM 1484 O O . GLN A 1 180 ? 10.067 -11.309 5.853 1.00 70.69 180 GLN A O 1
ATOM 1489 N N . PRO A 1 181 ? 9.674 -13.524 6.029 1.00 58.53 181 PRO A N 1
ATOM 1490 C CA . PRO A 1 181 ? 9.551 -13.453 7.477 1.00 58.53 181 PRO A CA 1
ATOM 1491 C C . PRO A 1 181 ? 10.870 -12.898 7.996 1.00 58.53 181 PRO A C 1
ATOM 1493 O O . PRO A 1 181 ? 11.916 -13.379 7.565 1.00 58.53 181 PRO A O 1
ATOM 1496 N N . PHE A 1 182 ? 10.817 -11.864 8.844 1.00 54.62 182 PHE A N 1
ATOM 1497 C CA . PHE A 1 182 ? 11.997 -11.233 9.430 1.00 54.62 182 PHE A CA 1
ATOM 1498 C C . PHE A 1 182 ? 12.969 -12.326 9.882 1.00 54.62 182 PHE A C 1
ATOM 1500 O O . PHE A 1 182 ? 12.797 -12.921 10.947 1.00 54.62 182 PHE A O 1
ATOM 1507 N N . HIS A 1 183 ? 13.983 -12.613 9.063 1.00 49.72 183 HIS A N 1
ATOM 1508 C CA . HIS A 1 183 ? 15.138 -13.339 9.535 1.00 49.72 183 HIS A CA 1
ATOM 1509 C C . HIS A 1 183 ? 15.663 -12.449 10.652 1.00 49.72 183 HIS A C 1
ATOM 1511 O O . HIS A 1 183 ? 15.927 -11.264 10.420 1.00 49.72 183 HIS A O 1
ATOM 1517 N N . ALA A 1 184 ? 15.702 -12.971 11.883 1.00 42.03 184 ALA A N 1
ATOM 1518 C CA . ALA A 1 184 ? 16.436 -12.307 12.946 1.00 42.03 184 ALA A CA 1
ATOM 1519 C C . ALA A 1 184 ? 17.784 -11.952 12.328 1.00 42.03 184 ALA A C 1
ATOM 1521 O O . ALA A 1 184 ? 18.427 -12.854 11.798 1.00 42.03 184 ALA A O 1
ATOM 1522 N N . LEU A 1 185 ? 18.102 -10.654 12.256 1.00 40.62 185 LEU A N 1
ATOM 1523 C CA . LEU A 1 185 ? 19.302 -10.162 11.589 1.00 40.62 185 LEU A CA 1
ATOM 1524 C C . LEU A 1 185 ? 20.454 -11.061 12.023 1.00 40.62 185 LEU A C 1
ATOM 1526 O O . LEU A 1 185 ? 20.851 -11.011 13.190 1.00 40.62 185 LEU A O 1
ATOM 1530 N N . ASP A 1 186 ? 20.945 -11.912 11.121 1.00 43.50 186 ASP A N 1
ATOM 1531 C CA . ASP A 1 186 ? 22.166 -12.646 11.382 1.00 43.50 186 ASP A CA 1
ATOM 1532 C C . ASP A 1 186 ? 23.224 -11.560 11.525 1.00 43.50 186 ASP A C 1
ATOM 1534 O O . ASP A 1 186 ? 23.629 -10.896 10.567 1.00 43.50 186 ASP A O 1
ATOM 1538 N N . TYR A 1 187 ? 23.610 -11.321 12.776 1.00 42.38 187 TYR A N 1
ATOM 1539 C CA . TYR A 1 187 ? 24.444 -10.212 13.240 1.00 42.38 187 TYR A CA 1
ATOM 1540 C C . TYR A 1 187 ? 25.819 -10.165 12.541 1.00 42.38 187 TYR A C 1
ATOM 1542 O O . TYR A 1 187 ? 26.599 -9.236 12.728 1.00 42.38 187 TYR A O 1
ATOM 1550 N N . GLN A 1 188 ? 26.127 -11.173 11.724 1.00 40.81 188 GLN A N 1
ATOM 1551 C CA . GLN A 1 188 ? 27.365 -11.327 10.978 1.00 40.81 188 GLN A CA 1
ATOM 1552 C C . GLN A 1 188 ? 27.456 -10.434 9.730 1.00 40.81 188 GLN A C 1
ATOM 1554 O O . GLN A 1 188 ? 28.566 -10.188 9.267 1.00 40.81 188 GLN A O 1
ATOM 1559 N N . ALA A 1 189 ? 26.348 -9.886 9.214 1.00 41.34 189 ALA A N 1
ATOM 1560 C CA . ALA A 1 189 ? 26.386 -9.020 8.026 1.00 41.34 189 ALA A CA 1
ATOM 1561 C C . ALA A 1 189 ? 26.730 -7.541 8.317 1.00 41.34 189 ALA A C 1
ATOM 1563 O O . ALA A 1 189 ? 27.004 -6.788 7.389 1.00 41.34 189 ALA A O 1
ATOM 1564 N N . ILE A 1 190 ? 26.751 -7.114 9.587 1.00 42.25 190 ILE A N 1
ATOM 1565 C CA . ILE A 1 190 ? 27.029 -5.711 9.971 1.00 42.25 190 ILE A CA 1
ATOM 1566 C C . ILE A 1 190 ? 28.527 -5.480 10.276 1.00 42.25 190 ILE A C 1
ATOM 1568 O O . ILE A 1 190 ? 28.964 -4.349 10.445 1.00 42.25 190 ILE A O 1
ATOM 1572 N N . VAL A 1 191 ? 29.356 -6.531 10.295 1.00 38.84 191 VAL A N 1
ATOM 1573 C CA . VAL A 1 191 ? 30.772 -6.434 10.714 1.00 38.84 191 VAL A CA 1
ATOM 1574 C C . VAL A 1 191 ? 31.741 -6.113 9.556 1.00 38.84 191 VAL A C 1
ATOM 1576 O O . VAL A 1 191 ? 32.935 -5.955 9.788 1.00 38.84 191 VAL A O 1
ATOM 1579 N N . TYR A 1 192 ? 31.260 -5.955 8.318 1.00 39.59 192 TYR A N 1
ATOM 1580 C CA . TYR A 1 192 ? 32.119 -5.654 7.159 1.00 39.59 192 TYR A CA 1
ATOM 1581 C C . TYR A 1 192 ? 31.616 -4.483 6.301 1.00 39.59 192 TYR A C 1
ATOM 1583 O O . TYR A 1 192 ? 31.569 -4.584 5.074 1.00 39.59 192 TYR A O 1
ATOM 1591 N N . VAL A 1 193 ? 31.272 -3.366 6.948 1.00 40.31 193 VAL A N 1
ATOM 1592 C CA . VAL A 1 193 ? 31.255 -2.031 6.320 1.00 40.31 193 VAL A CA 1
ATOM 1593 C C . VAL A 1 193 ? 32.247 -1.137 7.047 1.00 40.31 193 VAL A C 1
ATOM 1595 O O . VAL A 1 193 ? 32.229 -1.155 8.297 1.00 40.31 193 VAL A O 1
#

Foldseek 3Di:
DPPPPDDDQWDDDPRDIDGDDDDFDFDDDPDDDDQLVLQVVVQVVQQVVFKDKDFDDPVRLVVVLVVVVVVLVVVVVVLVVVLVVQVPDPDHDPVNVVSNVCNVVVVVVSVVVNVVVVVQSVVCVVVSMDMKGWGLQQDASVQWGQGPVRHIDGDNSPRIDIDHSVNNVVNHVVRCCVVPVPPPPPVVVVPPD